Protein AF-A0A7S4ES45-F1 (afdb_monomer)

Structure (mmCIF, N/CA/C/O backbone):
data_AF-A0A7S4ES45-F1
#
_entry.id   AF-A0A7S4ES45-F1
#
loop_
_atom_site.group_PDB
_atom_site.id
_atom_site.type_symbol
_atom_site.label_atom_id
_atom_site.label_alt_id
_atom_site.label_comp_id
_atom_site.label_asym_id
_atom_site.label_entity_id
_atom_site.label_seq_id
_atom_site.pdbx_PDB_ins_code
_atom_site.Cartn_x
_atom_site.Cartn_y
_atom_site.Cartn_z
_atom_site.occupancy
_atom_site.B_iso_or_equiv
_atom_site.auth_seq_id
_atom_site.auth_comp_id
_atom_site.auth_asym_id
_atom_site.auth_atom_id
_atom_site.pdbx_PDB_model_num
ATOM 1 N N . ALA A 1 1 ? -3.046 21.069 -24.004 1.00 35.12 1 ALA A N 1
ATOM 2 C CA . ALA A 1 1 ? -1.911 20.287 -23.466 1.00 35.12 1 ALA A CA 1
ATOM 3 C C . ALA A 1 1 ? -1.583 20.841 -22.087 1.00 35.12 1 ALA A C 1
ATOM 5 O O . ALA A 1 1 ? -1.402 22.046 -21.990 1.00 35.12 1 ALA A O 1
ATOM 6 N N . PHE A 1 2 ? -1.555 19.967 -21.076 1.00 24.20 2 PHE A N 1
ATOM 7 C CA . PHE A 1 2 ? -1.624 20.242 -19.629 1.00 24.20 2 PHE A CA 1
ATOM 8 C C . PHE A 1 2 ? -3.002 20.651 -19.106 1.00 24.20 2 PHE A C 1
ATOM 10 O O . PHE A 1 2 ? -3.252 21.801 -18.770 1.00 24.20 2 PHE A O 1
ATOM 17 N N . ASP A 1 3 ? -3.858 19.640 -18.995 1.00 24.64 3 ASP A N 1
ATOM 18 C CA . ASP A 1 3 ? -4.946 19.614 -18.029 1.00 24.64 3 ASP A CA 1
ATOM 19 C C . ASP A 1 3 ? -4.368 19.081 -16.702 1.00 24.64 3 ASP A C 1
ATOM 21 O O . ASP A 1 3 ? -3.896 17.943 -16.620 1.00 24.64 3 ASP A O 1
ATOM 25 N N . ARG A 1 4 ? -4.279 19.955 -15.694 1.00 31.05 4 ARG A N 1
ATOM 26 C CA . ARG A 1 4 ? -4.047 19.592 -14.291 1.00 31.05 4 ARG A CA 1
ATOM 27 C C . ARG A 1 4 ? -5.386 19.739 -13.575 1.00 31.05 4 ARG A C 1
ATOM 29 O O . ARG A 1 4 ? -5.533 20.612 -12.723 1.00 31.05 4 ARG A O 1
ATOM 36 N N . SER A 1 5 ? -6.351 18.889 -13.917 1.00 26.08 5 SER A N 1
ATOM 37 C CA . SER A 1 5 ? -7.538 18.721 -13.091 1.00 26.08 5 SER A CA 1
ATOM 38 C C . SER A 1 5 ? -7.077 18.335 -11.688 1.00 26.08 5 SER A C 1
ATOM 40 O O . SER A 1 5 ? -6.310 17.381 -11.514 1.00 26.08 5 SER A O 1
ATOM 42 N N . CYS A 1 6 ? -7.510 19.125 -10.713 1.00 26.27 6 CYS A N 1
ATOM 43 C CA . CYS A 1 6 ? -7.337 18.928 -9.285 1.00 26.27 6 CYS A CA 1
ATOM 44 C C . CYS A 1 6 ? -7.334 17.430 -8.944 1.00 26.27 6 CYS A C 1
ATOM 46 O O . CYS A 1 6 ? -8.313 16.735 -9.207 1.00 26.27 6 CYS A O 1
ATOM 48 N N . ALA A 1 7 ? -6.211 16.924 -8.428 1.00 27.86 7 ALA A N 1
ATOM 49 C CA . ALA A 1 7 ? -6.069 15.530 -8.047 1.00 27.86 7 ALA A CA 1
ATOM 50 C C . ALA A 1 7 ? -7.107 15.204 -6.965 1.00 27.86 7 ALA A C 1
ATOM 52 O O . ALA A 1 7 ? -6.873 15.422 -5.776 1.00 27.86 7 ALA A O 1
ATOM 53 N N . THR A 1 8 ? -8.262 14.678 -7.372 1.00 27.55 8 THR A N 1
ATOM 54 C CA . THR A 1 8 ? -9.137 13.910 -6.495 1.00 27.55 8 THR A CA 1
ATOM 55 C C . THR A 1 8 ? -8.263 12.827 -5.894 1.00 27.55 8 THR A C 1
ATOM 57 O O . THR A 1 8 ? -7.774 11.955 -6.611 1.00 27.55 8 THR A O 1
ATOM 60 N N . ALA A 1 9 ? -7.971 12.955 -4.601 1.00 28.53 9 ALA A N 1
ATOM 61 C CA . ALA A 1 9 ? -7.102 12.048 -3.879 1.00 28.53 9 ALA A CA 1
ATOM 62 C C . ALA A 1 9 ? -7.601 10.615 -4.084 1.00 28.53 9 ALA A C 1
ATOM 64 O O . ALA A 1 9 ? -8.628 10.218 -3.540 1.00 28.53 9 ALA A O 1
ATOM 65 N N . THR A 1 10 ? -6.881 9.858 -4.904 1.00 30.38 10 THR A N 1
ATOM 66 C CA . THR A 1 10 ? -7.107 8.441 -5.162 1.00 30.38 10 THR A CA 1
ATOM 67 C C . THR A 1 10 ? -6.964 7.688 -3.837 1.00 30.38 10 THR A C 1
ATOM 69 O O . THR A 1 10 ? -5.852 7.401 -3.391 1.00 30.38 10 THR A O 1
ATOM 72 N N . GLN A 1 11 ? -8.089 7.429 -3.164 1.00 32.22 11 GLN A N 1
ATOM 73 C CA . GLN A 1 11 ? -8.131 6.697 -1.900 1.00 32.22 11 GLN A CA 1
ATOM 74 C C . GLN A 1 11 ? -7.940 5.209 -2.198 1.00 32.22 11 GLN A C 1
ATOM 76 O O . GLN A 1 11 ? -8.734 4.590 -2.899 1.00 32.22 11 GLN A O 1
ATOM 81 N N . ILE A 1 12 ? -6.849 4.647 -1.688 1.00 34.34 12 ILE A N 1
ATOM 82 C CA . ILE A 1 12 ? -6.575 3.213 -1.741 1.00 34.34 12 ILE A CA 1
ATOM 83 C C . ILE A 1 12 ? -7.192 2.607 -0.478 1.00 34.34 12 ILE A C 1
ATOM 85 O O . ILE A 1 12 ? -6.683 2.807 0.623 1.00 34.34 12 ILE A O 1
ATOM 89 N N . LEU A 1 13 ? -8.334 1.944 -0.646 1.00 35.50 13 LEU A N 1
ATOM 90 C CA . LEU A 1 13 ? -9.036 1.158 0.366 1.00 35.50 13 LEU A CA 1
ATOM 91 C C . LEU A 1 13 ? -8.155 -0.045 0.767 1.00 35.50 13 LEU A C 1
ATOM 93 O O . LEU A 1 13 ? -7.421 -0.582 -0.040 1.00 35.50 13 LEU A O 1
ATOM 97 N N . ALA A 1 14 ? -8.169 -0.514 2.007 1.00 38.69 14 ALA A N 1
ATOM 98 C CA . ALA A 1 14 ? -7.521 -1.776 2.378 1.00 38.69 14 ALA A CA 1
ATOM 99 C C . ALA A 1 14 ? -8.562 -2.633 3.079 1.00 38.69 14 ALA A C 1
ATOM 101 O O . ALA A 1 14 ? -9.249 -2.144 3.970 1.00 38.69 14 ALA A O 1
ATOM 102 N N . VAL A 1 15 ? -8.722 -3.882 2.642 1.00 36.09 15 VAL A N 1
ATOM 103 C CA . VAL A 1 15 ? -9.753 -4.780 3.167 1.00 36.09 15 VAL A CA 1
ATOM 104 C C . VAL A 1 15 ? -9.051 -5.925 3.900 1.00 36.09 15 VAL A C 1
ATOM 106 O O . VAL A 1 15 ? -8.031 -6.442 3.470 1.00 36.09 15 VAL A O 1
ATOM 109 N N . VAL A 1 16 ? -9.516 -6.323 5.073 1.00 34.19 16 VAL A N 1
ATOM 110 C CA . VAL A 1 16 ? -8.832 -7.354 5.861 1.00 34.19 16 VAL A CA 1
ATOM 111 C C . VAL A 1 16 ? -9.826 -8.465 6.127 1.00 34.19 16 VAL A C 1
ATOM 113 O O . VAL A 1 16 ? -10.947 -8.190 6.543 1.00 34.19 16 VAL A O 1
ATOM 116 N N . ARG A 1 17 ? -9.446 -9.733 5.909 1.00 30.64 17 ARG A N 1
ATOM 117 C CA . ARG A 1 17 ? -10.315 -10.902 6.139 1.00 30.64 17 ARG A CA 1
ATOM 118 C C . ARG A 1 17 ? -9.725 -11.847 7.194 1.00 30.64 17 ARG A C 1
ATOM 120 O O . ARG A 1 17 ? -8.519 -11.910 7.377 1.00 30.64 17 ARG A O 1
ATOM 127 N N . LYS A 1 18 ? -10.595 -12.554 7.926 1.00 29.52 18 LYS A N 1
ATOM 128 C CA . LYS A 1 18 ? -10.279 -13.387 9.115 1.00 29.52 18 LYS A CA 1
ATOM 129 C C . LYS A 1 18 ? -9.758 -14.779 8.733 1.00 29.52 18 LYS A C 1
ATOM 131 O O . LYS A 1 18 ? -9.588 -15.650 9.577 1.00 29.52 18 LYS A O 1
ATOM 136 N N . THR A 1 19 ? -9.550 -15.000 7.445 1.00 29.75 19 THR A N 1
ATOM 137 C CA . THR A 1 19 ? -9.088 -16.244 6.836 1.00 29.75 19 THR A CA 1
ATOM 138 C C . THR A 1 19 ? -7.828 -15.903 6.069 1.00 29.75 19 THR A C 1
ATOM 140 O O . THR A 1 19 ? -7.970 -15.038 5.218 1.00 29.75 19 THR A O 1
ATOM 143 N N . ASP A 1 20 ? -6.677 -16.516 6.380 1.00 28.59 20 ASP A N 1
ATOM 144 C CA . ASP A 1 20 ? -5.354 -16.621 5.700 1.00 28.59 20 ASP A CA 1
ATOM 145 C C . ASP A 1 20 ? -5.013 -15.723 4.478 1.00 28.59 20 ASP A C 1
ATOM 147 O O . ASP A 1 20 ? -4.188 -16.066 3.638 1.00 28.59 20 ASP A O 1
ATOM 151 N N . THR A 1 21 ? -5.639 -14.563 4.336 1.00 30.11 21 THR A N 1
ATOM 152 C CA . THR A 1 21 ? -5.653 -13.718 3.147 1.00 30.11 21 THR A CA 1
ATOM 153 C C . THR A 1 21 ? -5.935 -12.286 3.564 1.00 30.11 21 THR A C 1
ATOM 155 O O . THR A 1 21 ? -6.905 -11.974 4.257 1.00 30.11 21 THR A O 1
ATOM 158 N N . MET A 1 22 ? -5.047 -11.419 3.110 1.00 31.48 22 MET A N 1
ATOM 159 C CA . MET A 1 22 ? -5.151 -9.977 3.209 1.00 31.48 22 MET A CA 1
ATOM 160 C C . MET A 1 22 ? -5.736 -9.388 1.930 1.00 31.48 22 MET A C 1
ATOM 162 O O . MET A 1 22 ? -5.776 -10.069 0.908 1.00 31.48 22 MET A O 1
ATOM 166 N N . LEU A 1 23 ? -6.213 -8.144 1.985 1.00 34.25 23 LEU A N 1
ATOM 167 C CA . LEU A 1 23 ? -6.722 -7.429 0.822 1.00 34.25 23 LEU A CA 1
ATOM 168 C C . LEU A 1 23 ? -6.217 -5.970 0.866 1.00 34.25 23 LEU A C 1
ATOM 170 O O . LEU A 1 23 ? -6.041 -5.349 1.918 1.00 34.25 23 LEU A O 1
ATOM 174 N N . VAL A 1 24 ? -5.931 -5.416 -0.306 1.00 35.66 24 VAL A N 1
ATOM 175 C CA . VAL A 1 24 ? -5.494 -4.029 -0.499 1.00 35.66 24 VAL A CA 1
ATOM 176 C C . VAL A 1 24 ? -6.158 -3.560 -1.786 1.00 35.66 24 VAL A C 1
ATOM 178 O O . VAL A 1 24 ? -5.916 -4.126 -2.843 1.00 35.66 24 VAL A O 1
ATOM 181 N N . ALA A 1 25 ? -7.021 -2.565 -1.710 1.00 33.00 25 ALA A N 1
ATOM 182 C CA . ALA A 1 25 ? -7.807 -2.044 -2.817 1.00 33.00 25 ALA A CA 1
ATOM 183 C C . ALA A 1 25 ? -7.263 -0.702 -3.318 1.00 33.00 25 ALA A C 1
ATOM 185 O O . ALA A 1 25 ? -7.296 0.296 -2.618 1.00 33.00 25 ALA A O 1
ATOM 186 N N . SER A 1 26 ? -6.790 -0.650 -4.561 1.00 33.12 26 SER A N 1
ATOM 187 C CA . SER A 1 26 ? -6.285 0.572 -5.202 1.00 33.12 26 SER A CA 1
ATOM 188 C C . SER A 1 26 ? -7.097 0.912 -6.453 1.00 33.12 26 SER A C 1
ATOM 190 O O . SER A 1 26 ? -7.432 -0.009 -7.188 1.00 33.12 26 SER A O 1
ATOM 192 N N . PRO A 1 27 ? -7.392 2.185 -6.762 1.00 31.48 27 PRO A N 1
ATOM 193 C CA . PRO A 1 27 ? -8.113 2.547 -7.983 1.00 31.48 27 PRO A CA 1
ATOM 194 C C . PRO A 1 27 ? -7.184 2.492 -9.199 1.00 31.48 27 PRO A C 1
ATOM 196 O O . PRO A 1 27 ? -6.093 3.060 -9.142 1.00 31.48 27 PRO A O 1
ATOM 199 N N . ILE A 1 28 ? -7.615 1.894 -10.320 1.00 32.44 28 ILE A N 1
ATOM 200 C CA . ILE A 1 28 ? -6.909 2.025 -11.608 1.00 32.44 28 ILE A CA 1
ATOM 201 C C . ILE A 1 28 ? -7.882 2.273 -12.782 1.00 32.44 28 ILE A C 1
ATOM 203 O O . ILE A 1 28 ? -8.665 1.411 -13.163 1.00 32.44 28 ILE A O 1
ATOM 207 N N . THR A 1 29 ? -7.707 3.472 -13.361 1.00 32.56 29 THR A N 1
ATOM 208 C CA . THR A 1 29 ? -8.070 4.036 -14.687 1.00 32.56 29 THR A CA 1
ATOM 209 C C . THR A 1 29 ? -9.534 4.106 -15.165 1.00 32.56 29 THR A C 1
ATOM 211 O O . THR A 1 29 ? -10.374 3.272 -14.833 1.00 32.56 29 THR A O 1
ATOM 214 N N . PRO A 1 30 ? -9.877 5.172 -15.920 1.00 29.98 30 PRO A N 1
ATOM 215 C CA . PRO A 1 30 ? -11.237 5.448 -16.366 1.00 29.98 30 PRO A CA 1
ATOM 216 C C . PRO A 1 30 ? -11.632 4.515 -17.523 1.00 29.98 30 PRO A C 1
ATOM 218 O O . PRO A 1 30 ? -10.756 4.049 -18.258 1.00 29.98 30 PRO A O 1
ATOM 221 N N . PRO A 1 31 ? -12.934 4.247 -17.725 1.00 29.27 31 PRO A N 1
ATOM 222 C CA . PRO A 1 31 ? -13.393 3.628 -18.960 1.00 29.27 31 PRO A CA 1
ATOM 223 C C . PRO A 1 31 ? -13.057 4.541 -20.147 1.00 29.27 31 PRO A C 1
ATOM 225 O O . PRO A 1 31 ? -13.030 5.766 -20.017 1.00 29.27 31 PRO A O 1
ATOM 228 N N . ALA A 1 32 ? -12.809 3.944 -21.313 1.00 34.66 32 ALA A N 1
ATOM 229 C CA . ALA A 1 32 ? -12.720 4.684 -22.564 1.00 34.66 32 ALA A CA 1
ATOM 230 C C . ALA A 1 32 ? -14.018 5.487 -22.761 1.00 34.66 32 ALA A C 1
ATOM 232 O O . ALA A 1 32 ? -15.084 4.907 -22.971 1.00 34.66 32 ALA A O 1
ATOM 233 N N . LEU A 1 33 ? -13.927 6.814 -22.662 1.00 35.47 33 LEU A N 1
ATOM 234 C CA . LEU A 1 33 ? -15.020 7.716 -23.001 1.00 35.47 33 LEU A CA 1
ATOM 235 C C . LEU A 1 33 ? -15.234 7.659 -24.515 1.00 35.47 33 LEU A C 1
ATOM 237 O O . LEU A 1 33 ? -14.450 8.209 -25.286 1.00 35.47 33 LEU A O 1
ATOM 241 N N . MET A 1 34 ? -16.318 7.010 -24.932 1.00 33.59 34 MET A N 1
ATOM 242 C CA . MET A 1 34 ? -17.043 7.428 -26.122 1.00 33.59 34 MET A CA 1
ATOM 243 C C . MET A 1 34 ? -18.434 7.922 -25.718 1.00 33.59 34 MET A C 1
ATOM 245 O O . MET A 1 34 ? -19.296 7.141 -25.326 1.00 33.59 34 MET A O 1
ATOM 249 N N . HIS A 1 35 ? -18.567 9.234 -25.912 1.00 39.31 35 HIS A N 1
ATOM 250 C CA . HIS A 1 35 ? -19.739 10.052 -26.214 1.00 39.31 35 HIS A CA 1
ATOM 251 C C . HIS A 1 35 ? -20.688 10.559 -25.112 1.00 39.31 35 HIS A C 1
ATOM 253 O O . HIS A 1 35 ? -21.520 9.845 -24.563 1.00 39.31 35 HIS A O 1
ATOM 259 N N . ASP A 1 36 ? -20.568 11.887 -24.962 1.00 45.81 36 ASP A N 1
ATOM 260 C CA . ASP A 1 36 ? -21.618 12.904 -25.086 1.00 45.81 36 ASP A CA 1
ATOM 261 C C . ASP A 1 36 ? -22.635 13.034 -23.962 1.00 45.81 36 ASP A C 1
ATOM 263 O O . ASP A 1 36 ? -23.777 12.619 -24.120 1.00 45.81 36 ASP A O 1
ATOM 267 N N . ILE A 1 37 ? -22.246 13.779 -22.918 1.00 38.25 37 ILE A N 1
ATOM 268 C CA . ILE A 1 37 ? -23.017 14.939 -22.435 1.00 38.25 37 ILE A CA 1
ATOM 269 C C . ILE A 1 37 ? -22.008 16.004 -21.966 1.00 38.25 37 ILE A C 1
ATOM 271 O O . ILE A 1 37 ? -21.477 15.916 -20.863 1.00 38.25 37 ILE A O 1
ATOM 275 N N . VAL A 1 38 ? -21.724 16.991 -22.819 1.00 40.62 38 VAL A N 1
ATOM 276 C CA . VAL A 1 38 ? -21.026 18.233 -22.445 1.00 40.62 38 VAL A CA 1
ATOM 277 C C . VAL A 1 38 ? -22.097 19.212 -21.956 1.00 40.62 38 VAL A C 1
ATOM 279 O O . VAL A 1 38 ? -22.951 19.594 -22.758 1.00 40.62 38 VAL A O 1
ATOM 282 N N . PRO A 1 39 ? -22.137 19.606 -20.673 1.00 45.56 39 PRO A N 1
ATOM 283 C CA . PRO A 1 39 ? -22.744 20.878 -20.323 1.00 45.56 39 PRO A CA 1
ATOM 284 C C . PRO A 1 39 ? -21.814 21.997 -20.818 1.00 45.56 39 PRO A C 1
ATOM 286 O O . PRO A 1 39 ? -20.668 22.076 -20.391 1.00 45.56 39 PRO A O 1
ATOM 289 N N . ASP A 1 40 ? -22.312 22.820 -21.745 1.00 49.84 40 ASP A N 1
ATOM 290 C CA . ASP A 1 40 ? -21.695 24.075 -22.201 1.00 49.84 40 ASP A CA 1
ATOM 291 C C . ASP A 1 40 ? -21.421 25.000 -20.998 1.00 49.84 40 ASP A C 1
ATOM 293 O O . ASP A 1 40 ? -22.293 25.767 -20.582 1.00 49.84 40 ASP A O 1
ATOM 297 N N . SER A 1 41 ? -20.218 24.955 -20.430 1.00 56.94 41 SER A N 1
ATOM 298 C CA . SER A 1 41 ? -19.716 26.032 -19.567 1.00 56.94 41 SER A CA 1
ATOM 299 C C . SER A 1 41 ? -18.246 26.341 -19.842 1.00 56.94 41 SER A C 1
ATOM 301 O O . SER A 1 41 ? -17.488 26.632 -18.918 1.00 56.94 41 SER A O 1
ATOM 303 N N . ASP A 1 42 ? -17.853 26.307 -21.120 1.00 57.47 42 ASP A N 1
ATOM 304 C CA . ASP A 1 42 ? -16.517 26.707 -21.586 1.00 57.47 42 ASP A CA 1
ATOM 305 C C . ASP A 1 42 ? -16.128 28.120 -21.089 1.00 57.47 42 ASP A C 1
ATOM 307 O O . ASP A 1 42 ? -14.949 28.418 -20.915 1.00 57.47 42 ASP A O 1
ATOM 311 N N . GLU A 1 43 ? -17.105 28.983 -20.777 1.00 63.22 43 GLU A N 1
ATOM 312 C CA . GLU A 1 43 ? -16.862 30.328 -20.238 1.00 63.22 43 GLU A CA 1
ATOM 313 C C . GLU A 1 43 ? -16.216 30.325 -18.838 1.00 63.22 43 GLU A C 1
ATOM 315 O O . GLU A 1 43 ? -15.335 31.146 -18.575 1.00 63.22 43 GLU A O 1
ATOM 320 N N . ASP A 1 44 ? -16.597 29.410 -17.940 1.00 61.72 44 ASP A N 1
ATOM 321 C CA . ASP A 1 44 ? -16.056 29.380 -16.570 1.00 61.72 44 ASP A CA 1
ATOM 322 C C . ASP A 1 44 ? -14.609 28.856 -16.546 1.00 61.72 44 ASP A C 1
ATOM 324 O O . ASP A 1 44 ? -13.765 29.364 -15.795 1.00 61.72 44 ASP A O 1
ATOM 328 N N . ASP A 1 45 ? -14.294 27.900 -17.423 1.00 68.94 45 ASP A N 1
ATOM 329 C CA . ASP A 1 45 ? -12.945 27.354 -17.584 1.00 68.94 45 ASP A CA 1
ATOM 330 C C . ASP A 1 45 ? -12.011 28.348 -18.289 1.00 68.94 45 ASP A C 1
ATOM 332 O O . ASP A 1 45 ? -10.857 28.501 -17.876 1.00 68.94 45 ASP A O 1
ATOM 336 N N . GLU A 1 46 ? -12.502 29.102 -19.280 1.00 73.38 46 GLU A N 1
ATOM 337 C CA . GLU A 1 46 ? -11.746 30.198 -19.895 1.00 73.38 46 GLU A CA 1
ATOM 338 C C . GLU A 1 46 ? -11.439 31.312 -18.888 1.00 73.38 46 GLU A C 1
ATOM 340 O O . GLU A 1 46 ? -10.319 31.833 -18.868 1.00 73.38 46 GLU A O 1
ATOM 345 N N . ILE A 1 47 ? -12.383 31.652 -18.003 1.00 71.44 47 ILE A N 1
ATOM 346 C CA . ILE A 1 47 ? -12.161 32.633 -16.933 1.00 71.44 47 ILE A CA 1
ATOM 347 C C . ILE A 1 47 ? -11.128 32.110 -15.931 1.00 71.44 47 ILE A C 1
ATOM 349 O O . ILE A 1 47 ? -10.197 32.840 -15.582 1.00 71.44 47 ILE A O 1
ATOM 353 N N . LEU A 1 48 ? -11.236 30.854 -15.487 1.00 65.69 48 LEU A N 1
ATOM 354 C CA . LEU A 1 48 ? -10.278 30.264 -14.549 1.00 65.69 48 LEU A CA 1
ATOM 355 C C . LEU A 1 48 ? -8.872 30.186 -15.165 1.00 65.69 48 LEU A C 1
ATOM 357 O O . LEU A 1 48 ? -7.881 30.543 -14.520 1.00 65.69 48 LEU A O 1
ATOM 361 N N . GLN A 1 49 ? -8.781 29.785 -16.434 1.00 71.88 49 GLN A N 1
ATOM 362 C CA . GLN A 1 49 ? -7.532 29.722 -17.181 1.00 71.88 49 GLN A CA 1
ATOM 363 C C . GLN A 1 49 ? -6.944 31.119 -17.406 1.00 71.88 49 GLN A C 1
ATOM 365 O O . GLN A 1 49 ? -5.740 31.304 -17.224 1.00 71.88 49 GLN A O 1
ATOM 370 N N . ALA A 1 50 ? -7.766 32.122 -17.722 1.00 72.38 50 ALA A N 1
ATOM 371 C CA . ALA A 1 50 ? -7.336 33.511 -17.852 1.00 72.38 50 ALA A CA 1
ATOM 372 C C . ALA A 1 50 ? -6.846 34.089 -16.516 1.00 72.38 50 ALA A C 1
ATOM 374 O O . ALA A 1 50 ? -5.828 34.778 -16.494 1.00 72.38 50 ALA A O 1
ATOM 375 N N . VAL A 1 51 ? -7.505 33.775 -15.395 1.00 70.12 51 VAL A N 1
ATOM 376 C CA . VAL A 1 51 ? -7.082 34.189 -14.045 1.00 70.12 51 VAL A CA 1
ATOM 377 C C . VAL A 1 51 ? -5.754 33.532 -13.654 1.00 70.12 51 VAL A C 1
ATOM 379 O O . VAL A 1 51 ? -4.857 34.209 -13.141 1.00 70.12 51 VAL A O 1
ATOM 382 N N . LEU A 1 52 ? -5.580 32.239 -13.940 1.00 70.12 52 LEU A N 1
ATOM 383 C CA . 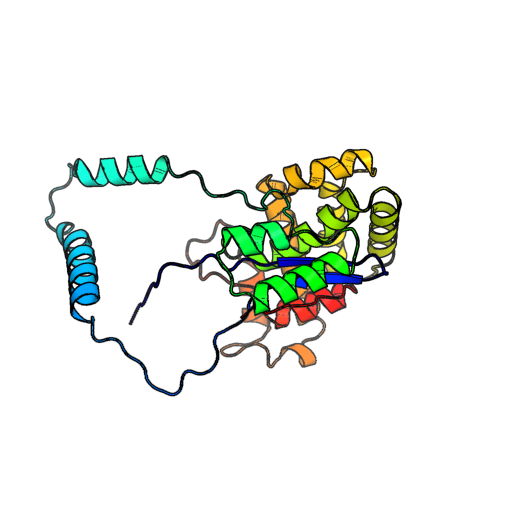LEU A 1 52 ? -4.322 31.521 -13.713 1.00 70.12 52 LEU A CA 1
ATOM 384 C C . LEU A 1 52 ? -3.190 32.058 -14.601 1.00 70.12 52 LEU A C 1
ATOM 386 O O . LEU A 1 52 ? -2.092 32.311 -14.106 1.00 70.12 52 LEU A O 1
ATOM 390 N N . LEU A 1 53 ? -3.449 32.299 -15.889 1.00 70.06 53 LEU A N 1
ATOM 391 C CA . LEU A 1 53 ? -2.470 32.864 -16.823 1.00 70.06 53 LEU A CA 1
ATOM 392 C C . LEU A 1 53 ? -2.114 34.315 -16.486 1.00 70.06 53 LEU A C 1
ATOM 394 O O . LEU A 1 53 ? -0.942 34.679 -16.555 1.00 70.06 53 LEU A O 1
ATOM 398 N N . ALA A 1 54 ? -3.079 35.132 -16.061 1.00 67.94 54 ALA A N 1
ATOM 399 C CA . ALA A 1 54 ? -2.828 36.488 -15.577 1.00 67.94 54 ALA A CA 1
ATOM 400 C C . ALA A 1 54 ? -1.977 36.487 -14.296 1.00 67.94 54 ALA A C 1
ATOM 402 O O . ALA A 1 54 ? -1.087 37.325 -14.150 1.00 67.94 54 ALA A O 1
ATOM 403 N N . SER A 1 55 ? -2.195 35.511 -13.408 1.00 66.25 55 SER A N 1
ATOM 404 C CA . SER A 1 55 ? -1.389 35.321 -12.194 1.00 66.25 55 SER A CA 1
ATOM 405 C C . SER A 1 55 ? 0.041 34.854 -12.500 1.00 66.25 55 SER A C 1
ATOM 407 O O . SER A 1 55 ? 0.970 35.216 -11.783 1.00 66.25 55 SER A O 1
ATOM 409 N N . LEU A 1 56 ? 0.243 34.091 -13.581 1.00 61.97 56 LEU A N 1
ATOM 410 C CA . LEU A 1 56 ? 1.565 33.649 -14.048 1.00 61.97 56 LEU A CA 1
ATOM 411 C C . LEU A 1 56 ? 2.300 34.722 -14.877 1.00 61.97 56 LEU A C 1
ATOM 413 O O . LEU A 1 56 ? 3.528 34.785 -14.857 1.00 61.97 56 LEU A O 1
ATOM 417 N N . GLY A 1 57 ? 1.564 35.573 -15.599 1.00 56.09 57 GLY A N 1
ATOM 418 C CA . GLY A 1 57 ? 2.100 36.583 -16.520 1.00 56.09 57 GLY A CA 1
ATOM 419 C C . GLY A 1 57 ? 2.604 37.877 -15.870 1.00 56.09 57 GLY A C 1
ATOM 420 O O . GLY A 1 57 ? 3.311 38.643 -16.518 1.00 56.09 57 GLY A O 1
ATOM 421 N N . GLN A 1 58 ? 2.305 38.130 -14.592 1.00 57.44 58 GLN A N 1
ATOM 422 C CA . GLN A 1 58 ? 2.801 39.314 -13.867 1.00 57.44 58 GLN A CA 1
ATOM 423 C C . GLN A 1 58 ? 4.284 39.223 -13.440 1.00 57.44 58 GLN A C 1
ATOM 425 O O . GLN A 1 58 ? 4.792 40.132 -12.788 1.00 57.44 58 GLN A O 1
ATOM 430 N N . GLY A 1 59 ? 5.000 38.155 -13.813 1.00 52.03 59 GLY A N 1
ATOM 431 C CA . GLY A 1 59 ? 6.364 37.873 -13.351 1.00 52.03 59 GLY A CA 1
ATOM 432 C C . GLY A 1 59 ? 7.529 38.338 -14.236 1.00 52.03 59 GLY A C 1
ATOM 433 O O . GLY A 1 59 ? 8.662 37.996 -13.915 1.00 52.03 59 GLY A O 1
ATOM 434 N N . SER A 1 60 ? 7.318 39.067 -15.340 1.00 49.28 60 SER A N 1
ATOM 435 C CA . SER A 1 60 ? 8.387 39.303 -16.338 1.00 49.28 60 SER A CA 1
ATOM 436 C C . SER A 1 60 ? 8.764 40.767 -16.595 1.00 49.28 60 SER A C 1
ATOM 438 O O . SER A 1 60 ? 9.205 41.104 -17.693 1.00 49.28 60 SER A O 1
ATOM 440 N N . SER A 1 61 ? 8.621 41.649 -15.609 1.00 54.41 61 SER A N 1
ATOM 441 C CA . SER A 1 61 ? 9.337 42.931 -15.607 1.00 54.41 61 SER A CA 1
ATOM 442 C C . SER A 1 61 ? 10.467 42.850 -14.589 1.00 54.41 61 SER A C 1
ATOM 444 O O . SER A 1 61 ? 10.202 42.668 -13.404 1.00 54.41 61 SER A O 1
ATOM 446 N N . GLU A 1 62 ? 11.703 42.952 -15.083 1.00 54.19 62 GLU A N 1
ATOM 447 C CA . GLU A 1 62 ? 13.003 42.868 -14.398 1.00 54.19 62 GLU A CA 1
ATOM 448 C C . GLU A 1 62 ? 13.179 43.919 -13.283 1.00 54.19 62 GLU A C 1
ATOM 450 O O . GLU A 1 62 ? 14.050 44.783 -13.332 1.00 54.19 62 GLU A O 1
ATOM 455 N N . SER A 1 63 ? 12.332 43.867 -12.261 1.00 52.03 63 SER A N 1
ATOM 456 C CA . SER A 1 63 ? 12.483 44.646 -11.042 1.00 52.03 63 SER A CA 1
ATOM 457 C C . SER A 1 63 ? 12.858 43.679 -9.927 1.00 52.03 63 SER A C 1
ATOM 459 O O . SER A 1 63 ? 12.011 43.159 -9.201 1.00 52.03 63 SER A O 1
ATOM 461 N N . GLU A 1 64 ? 14.155 43.399 -9.825 1.00 55.81 64 GLU A N 1
ATOM 462 C CA . GLU A 1 64 ? 14.737 42.708 -8.680 1.00 55.81 64 GLU A CA 1
ATOM 463 C C . GLU A 1 64 ? 14.353 43.458 -7.392 1.00 55.81 64 GLU A C 1
ATOM 465 O O . GLU A 1 64 ? 14.689 44.630 -7.220 1.00 55.81 64 GLU A O 1
ATOM 470 N N . GLY A 1 65 ? 13.641 42.794 -6.475 1.00 54.97 65 GLY A N 1
ATOM 471 C CA . GLY A 1 65 ? 13.668 43.185 -5.061 1.00 54.97 65 GLY A CA 1
ATOM 472 C C . GLY A 1 65 ? 12.352 43.276 -4.292 1.00 54.97 65 GLY A C 1
ATOM 473 O O . GLY A 1 65 ? 12.416 43.455 -3.078 1.00 54.97 65 GLY A O 1
ATOM 474 N N . GLN A 1 66 ? 11.173 43.123 -4.899 1.00 54.28 66 GLN A N 1
ATOM 475 C CA . GLN A 1 66 ? 9.918 43.108 -4.132 1.00 54.28 66 GLN A CA 1
ATOM 476 C C . GLN A 1 66 ? 9.027 41.942 -4.551 1.00 54.28 66 GLN A C 1
ATOM 478 O O . GLN A 1 66 ? 8.223 42.045 -5.472 1.00 54.28 66 GLN A O 1
ATOM 483 N N . CYS A 1 67 ? 9.167 40.823 -3.829 1.00 55.84 67 CYS A N 1
ATOM 484 C CA . CYS A 1 67 ? 8.119 39.809 -3.755 1.00 55.84 67 CYS A CA 1
ATOM 485 C C . CYS A 1 67 ? 6.829 40.543 -3.373 1.00 55.84 67 CYS A C 1
ATOM 487 O O . CYS A 1 67 ? 6.782 41.194 -2.325 1.00 55.84 67 CYS A O 1
ATOM 489 N N . SER A 1 68 ? 5.831 40.541 -4.260 1.00 72.31 68 SER A N 1
ATOM 490 C CA . SER A 1 68 ? 4.589 41.264 -3.999 1.00 72.31 68 SER A CA 1
ATOM 491 C C . SER A 1 68 ? 3.990 40.759 -2.682 1.00 72.31 68 SER A C 1
ATOM 493 O O . SER A 1 68 ? 4.068 39.567 -2.372 1.00 72.31 68 SER A O 1
ATOM 495 N N . SER A 1 69 ? 3.384 41.644 -1.890 1.00 73.12 69 SER A N 1
ATOM 496 C CA . SER A 1 69 ? 2.730 41.255 -0.632 1.00 73.12 69 SER A CA 1
ATOM 497 C C . SER A 1 69 ? 1.694 40.137 -0.828 1.00 73.12 69 SER A C 1
ATOM 499 O O . SER A 1 69 ? 1.469 39.350 0.086 1.00 73.12 69 SER A O 1
ATOM 501 N N . ALA A 1 70 ? 1.116 40.021 -2.029 1.00 71.69 70 ALA A N 1
ATOM 502 C CA . ALA A 1 70 ? 0.218 38.939 -2.419 1.00 71.69 70 ALA A CA 1
ATOM 503 C C . ALA A 1 70 ? 0.938 37.587 -2.580 1.00 71.69 70 ALA A C 1
ATOM 505 O O . ALA A 1 70 ? 0.434 36.573 -2.105 1.00 71.69 70 ALA A O 1
ATOM 506 N N . THR A 1 71 ? 2.128 37.562 -3.188 1.00 75.19 71 THR A N 1
ATOM 507 C CA . THR A 1 71 ? 2.948 36.345 -3.314 1.00 75.19 71 THR A CA 1
ATOM 508 C C . THR A 1 71 ? 3.402 35.852 -1.940 1.00 75.19 71 THR A C 1
ATOM 510 O O . THR A 1 71 ? 3.310 34.660 -1.659 1.00 75.19 71 THR A O 1
ATOM 513 N N . GLN A 1 72 ? 3.812 36.764 -1.050 1.00 77.94 72 GLN A N 1
ATOM 514 C CA . GLN A 1 72 ? 4.163 36.395 0.323 1.00 77.94 72 GLN A CA 1
ATOM 515 C C . GLN A 1 72 ? 2.944 35.878 1.096 1.00 77.94 72 GLN A C 1
ATOM 517 O O . GLN A 1 72 ? 3.037 34.832 1.723 1.00 77.94 72 GLN A O 1
ATOM 522 N N . ALA A 1 73 ? 1.779 36.527 0.978 1.00 76.75 73 ALA A N 1
ATOM 523 C CA . ALA A 1 73 ? 0.551 36.056 1.618 1.00 76.75 73 ALA A CA 1
ATOM 524 C C . ALA A 1 73 ? 0.122 34.660 1.125 1.00 76.75 73 ALA A C 1
ATOM 526 O O . ALA A 1 73 ? -0.343 33.847 1.918 1.00 76.75 73 ALA A O 1
ATOM 527 N N . GLN A 1 74 ? 0.304 34.348 -0.162 1.00 74.56 74 GLN A N 1
ATOM 528 C CA . GLN A 1 74 ? 0.046 33.007 -0.700 1.00 74.56 74 GLN A CA 1
ATOM 529 C C . GLN A 1 74 ? 1.032 31.965 -0.159 1.00 74.56 74 GLN A C 1
ATOM 531 O O . GLN A 1 74 ? 0.607 30.875 0.216 1.00 74.56 74 GLN A O 1
ATOM 536 N N . ILE A 1 75 ? 2.325 32.294 -0.072 1.00 76.25 75 ILE A N 1
ATOM 537 C CA . ILE A 1 75 ? 3.339 31.428 0.555 1.00 76.25 75 ILE A CA 1
ATOM 538 C C . ILE A 1 75 ? 3.012 31.211 2.039 1.00 76.25 75 ILE A C 1
ATOM 540 O O . ILE A 1 75 ? 3.097 30.088 2.534 1.00 76.25 75 ILE A O 1
ATOM 544 N N . ASP A 1 76 ? 2.575 32.254 2.742 1.00 78.94 76 ASP A N 1
ATOM 545 C CA . ASP A 1 76 ? 2.187 32.186 4.150 1.00 78.94 76 ASP A CA 1
ATOM 546 C C . ASP A 1 76 ? 0.931 31.315 4.343 1.00 78.94 76 ASP A C 1
ATOM 548 O O . ASP A 1 76 ? 0.878 30.523 5.279 1.00 78.94 76 ASP A O 1
ATOM 552 N N . ILE A 1 77 ? -0.053 31.385 3.438 1.00 80.44 77 ILE A N 1
ATOM 553 C CA . ILE A 1 77 ? -1.238 30.509 3.456 1.00 80.44 77 ILE A CA 1
ATOM 554 C C . ILE A 1 77 ? -0.849 29.056 3.152 1.00 80.44 77 ILE A C 1
ATOM 556 O O . ILE A 1 77 ? -1.257 28.148 3.874 1.00 80.44 77 ILE A O 1
ATOM 560 N N . LEU A 1 78 ? -0.034 28.818 2.120 1.00 74.75 78 LEU A N 1
ATOM 561 C CA . LEU A 1 78 ? 0.401 27.470 1.740 1.00 74.75 78 LEU A CA 1
ATOM 562 C C . LEU A 1 78 ? 1.284 26.825 2.812 1.00 74.75 78 LEU A C 1
ATOM 564 O O . LEU A 1 78 ? 1.152 25.633 3.072 1.00 74.75 78 LEU A O 1
ATOM 568 N N . SER A 1 79 ? 2.147 27.601 3.471 1.00 78.12 79 SER A N 1
ATOM 569 C CA . SER A 1 79 ? 2.969 27.111 4.585 1.00 78.12 79 SER A CA 1
ATOM 570 C C . SER A 1 79 ? 2.150 26.780 5.839 1.00 78.12 79 SER A C 1
ATOM 572 O O . SER A 1 79 ? 2.606 25.996 6.670 1.00 78.12 79 SER A O 1
ATOM 574 N N . GLN A 1 80 ? 0.927 27.312 5.962 1.00 80.88 80 GLN A N 1
ATOM 575 C CA . GLN A 1 80 ? -0.025 26.952 7.018 1.00 80.88 80 GLN A CA 1
ATOM 576 C C . GLN A 1 80 ? -0.856 25.703 6.685 1.00 80.88 80 GLN A C 1
ATOM 578 O O . GLN A 1 80 ? -1.458 25.114 7.587 1.00 80.88 80 GLN A O 1
ATOM 583 N N . CYS A 1 81 ? -0.896 25.265 5.422 1.00 80.38 81 CYS A N 1
ATOM 584 C CA . CYS A 1 81 ? -1.592 24.042 5.039 1.00 80.38 81 CYS A CA 1
ATOM 585 C C . CYS A 1 81 ? -0.842 22.814 5.572 1.00 80.38 81 CYS A C 1
ATOM 587 O O . CYS A 1 81 ? 0.178 22.396 5.027 1.00 80.38 81 CYS A O 1
ATOM 589 N N . GLN A 1 82 ? -1.372 22.196 6.629 1.00 81.12 82 GLN A N 1
ATOM 590 C CA . GLN A 1 82 ? -0.848 20.922 7.114 1.00 81.12 82 GLN A CA 1
ATOM 591 C C . GLN A 1 82 ? -1.237 19.798 6.144 1.00 81.12 82 GLN A C 1
ATOM 593 O O . GLN A 1 82 ? -2.427 19.622 5.862 1.00 81.12 82 GLN A O 1
ATOM 598 N N . PRO A 1 83 ? -0.274 19.014 5.630 1.00 81.06 83 PRO A N 1
ATOM 599 C CA . PRO A 1 83 ? -0.600 17.909 4.747 1.00 81.06 83 PRO A CA 1
ATOM 600 C C . PRO A 1 83 ? -1.385 16.834 5.525 1.00 81.06 83 PRO A C 1
ATOM 602 O O . PRO A 1 83 ? -1.035 16.531 6.670 1.00 81.06 83 PRO A O 1
ATOM 605 N N . PRO A 1 84 ? -2.416 16.210 4.921 1.00 87.44 84 PRO A N 1
ATOM 606 C CA . PRO A 1 84 ? -3.240 15.197 5.592 1.00 87.44 84 PRO A CA 1
ATOM 607 C C . PRO A 1 84 ? -2.370 14.020 6.040 1.00 87.44 84 PRO A C 1
ATOM 609 O O . PRO A 1 84 ? -1.380 13.768 5.368 1.00 87.44 84 PRO A O 1
ATOM 612 N N . PRO A 1 85 ? -2.681 13.258 7.099 1.00 91.31 85 PRO A N 1
ATOM 613 C CA . PRO A 1 85 ? -1.827 12.149 7.547 1.00 91.31 85 PRO A CA 1
ATOM 614 C C . PRO A 1 85 ? -1.492 11.172 6.408 1.00 91.31 85 PRO A C 1
ATOM 616 O O . PRO A 1 85 ? -2.275 10.996 5.472 1.00 91.31 85 PRO A O 1
ATOM 619 N N . ARG A 1 86 ? -0.316 10.535 6.472 1.00 92.88 86 ARG A N 1
ATOM 620 C CA . ARG A 1 86 ? 0.120 9.553 5.462 1.00 92.88 86 ARG A CA 1
ATOM 621 C C . ARG A 1 86 ? -0.838 8.364 5.410 1.00 92.88 86 ARG A C 1
ATOM 623 O O . ARG A 1 86 ? -1.140 7.869 4.324 1.00 92.88 86 ARG A O 1
ATOM 630 N N . VAL A 1 87 ? -1.331 7.955 6.578 1.00 93.44 87 VAL A N 1
ATOM 631 C CA . VAL A 1 87 ? -2.352 6.924 6.772 1.00 93.44 87 VAL A CA 1
ATOM 632 C C . VAL A 1 87 ? -3.335 7.428 7.831 1.00 93.44 87 VAL A C 1
ATOM 634 O O . VAL A 1 87 ? -2.923 7.759 8.943 1.00 93.44 87 VAL A O 1
ATOM 637 N N . SER A 1 88 ? -4.621 7.541 7.494 1.00 90.50 88 SER A N 1
ATOM 638 C CA . SER A 1 88 ? -5.635 8.097 8.398 1.00 90.50 88 SER A CA 1
ATOM 639 C C . SER A 1 88 ? -5.968 7.175 9.569 1.00 90.50 88 SER A C 1
ATOM 641 O O . SER A 1 88 ? -5.612 5.996 9.596 1.00 90.50 88 SER A O 1
ATOM 643 N N . THR A 1 89 ? -6.733 7.704 10.524 1.00 88.44 89 THR A N 1
ATOM 644 C CA . THR A 1 89 ? -7.422 6.857 11.493 1.00 88.44 89 THR A CA 1
ATOM 645 C C . THR A 1 89 ? -8.444 5.967 10.780 1.00 88.44 89 THR A C 1
ATOM 647 O O . THR A 1 89 ? -9.043 6.400 9.786 1.00 88.44 89 THR A O 1
ATOM 650 N N . PRO A 1 90 ? -8.625 4.722 11.242 1.00 87.69 90 PRO A N 1
ATOM 651 C CA . PRO A 1 90 ? -9.516 3.811 10.518 1.00 87.69 90 PRO A CA 1
ATOM 652 C C . PRO A 1 90 ? -10.976 3.980 10.894 1.00 87.69 90 PRO A C 1
ATOM 654 O O . PRO A 1 90 ? -11.319 4.173 12.059 1.00 87.69 90 PRO A O 1
ATOM 657 N N . VAL A 1 91 ? -11.827 3.941 9.874 1.00 87.31 91 VAL A N 1
ATOM 658 C CA . VAL A 1 91 ? -13.253 4.264 9.949 1.00 87.31 91 VAL A CA 1
ATOM 659 C C . VAL A 1 91 ? -14.090 3.095 9.432 1.00 87.31 91 VAL A C 1
ATOM 661 O O . VAL A 1 91 ? -13.603 2.236 8.696 1.00 87.31 91 VAL A O 1
ATOM 664 N N . SER A 1 92 ? -15.352 3.019 9.844 1.00 88.12 92 SER A N 1
ATOM 665 C CA . SER A 1 92 ? -16.324 2.087 9.259 1.00 88.12 92 SER A CA 1
ATOM 666 C C . SER A 1 92 ? -16.643 2.467 7.814 1.00 88.12 92 SER A C 1
ATOM 668 O O . SER A 1 92 ? -16.658 3.649 7.452 1.00 88.12 92 SER A O 1
ATOM 670 N N . LEU A 1 93 ? -16.926 1.459 6.988 1.00 87.12 93 LEU A N 1
ATOM 671 C CA . LEU A 1 93 ? -17.303 1.657 5.585 1.00 87.12 93 LEU A CA 1
ATOM 672 C C . LEU A 1 93 ? -18.654 2.370 5.480 1.00 87.12 93 LEU A C 1
ATOM 674 O O . LEU A 1 93 ? -18.814 3.275 4.667 1.00 87.12 93 LEU A O 1
ATOM 678 N N . SER A 1 94 ? -19.592 2.023 6.359 1.00 86.94 94 SER A N 1
ATOM 679 C CA . SER A 1 94 ? -20.885 2.701 6.504 1.00 86.94 94 SER A CA 1
ATOM 680 C C . SER A 1 94 ? -20.754 4.194 6.825 1.00 86.94 94 SER A C 1
ATOM 682 O O . SER A 1 94 ? -21.410 5.019 6.191 1.00 86.94 94 SER A O 1
ATOM 684 N N . SER A 1 95 ? -19.880 4.576 7.764 1.00 88.69 95 SER A N 1
ATOM 685 C CA . SER A 1 95 ? -19.658 5.993 8.094 1.00 88.69 95 SER A CA 1
ATOM 686 C C . SER A 1 95 ? -19.041 6.757 6.929 1.00 88.69 95 SER A C 1
ATOM 688 O O . SER A 1 95 ? -19.448 7.885 6.662 1.00 88.69 95 SER A O 1
ATOM 690 N N . TYR A 1 96 ? -18.118 6.128 6.198 1.00 87.44 96 TYR A N 1
ATOM 691 C CA . TYR A 1 96 ? -17.571 6.706 4.976 1.00 87.44 96 TYR A CA 1
ATOM 692 C C . TYR A 1 96 ? -18.635 6.908 3.896 1.00 87.44 96 TYR A C 1
ATOM 694 O O . TYR A 1 96 ? -18.678 7.971 3.289 1.00 87.44 96 TYR A O 1
ATOM 702 N N . ALA A 1 97 ? -19.509 5.923 3.680 1.00 87.06 97 ALA A N 1
ATOM 703 C CA . ALA A 1 97 ? -20.554 6.008 2.664 1.00 87.06 97 ALA A CA 1
ATOM 704 C C . ALA A 1 97 ? -21.526 7.175 2.913 1.00 87.06 97 ALA A C 1
ATOM 706 O O . ALA A 1 97 ? -22.029 7.773 1.964 1.00 87.06 97 ALA A O 1
ATOM 707 N N . ILE A 1 98 ? -21.763 7.512 4.187 1.00 88.88 98 ILE A N 1
ATOM 708 C CA . ILE A 1 98 ? -22.555 8.677 4.599 1.00 88.88 98 ILE A CA 1
ATOM 709 C C . ILE A 1 98 ? -21.768 9.978 4.386 1.00 88.88 98 ILE A C 1
ATOM 711 O O . ILE A 1 98 ? -22.309 10.923 3.826 1.00 88.88 98 ILE A O 1
ATOM 715 N N . GLU A 1 99 ? -20.504 10.038 4.819 1.00 88.81 99 GLU A N 1
ATOM 716 C CA . GLU A 1 99 ? -19.653 11.235 4.681 1.00 88.81 99 GLU A CA 1
ATOM 717 C C . GLU A 1 99 ? -19.416 11.613 3.212 1.00 88.81 99 GLU A C 1
ATOM 719 O O . GLU A 1 99 ? -19.406 12.792 2.872 1.00 88.81 99 GLU A O 1
ATOM 724 N N . ALA A 1 100 ? -19.227 10.614 2.350 1.00 83.25 100 ALA A N 1
ATOM 725 C CA . ALA A 1 100 ? -18.978 10.792 0.924 1.00 83.25 100 ALA A CA 1
ATOM 726 C C . ALA A 1 100 ? -20.262 10.973 0.091 1.00 83.25 100 ALA A C 1
ATOM 728 O O . ALA A 1 100 ? -20.158 11.083 -1.126 1.00 83.25 100 ALA A O 1
ATOM 729 N N . ASP A 1 101 ? -21.438 10.984 0.732 1.00 88.56 101 ASP A N 1
ATOM 730 C CA . ASP A 1 101 ? -22.757 11.098 0.091 1.00 88.56 101 ASP A CA 1
ATOM 731 C C . ASP A 1 101 ? -22.940 10.138 -1.100 1.00 88.56 101 ASP A C 1
ATOM 733 O O . ASP A 1 101 ? -23.376 10.515 -2.187 1.00 88.56 101 ASP A O 1
ATOM 737 N N . LEU A 1 102 ? -22.554 8.871 -0.906 1.00 85.88 102 LEU A N 1
ATOM 738 C CA . LEU A 1 102 ? -22.667 7.857 -1.954 1.00 85.88 102 LEU A CA 1
ATOM 739 C C . LEU A 1 102 ? -24.134 7.492 -2.209 1.00 85.88 102 LEU A C 1
ATOM 741 O O . LEU A 1 102 ? -24.994 7.612 -1.326 1.00 85.88 102 LEU A O 1
ATOM 745 N N . ASP A 1 103 ? -24.422 6.984 -3.404 1.00 89.75 103 ASP A N 1
ATOM 746 C CA . ASP A 1 103 ? -25.754 6.475 -3.711 1.00 89.75 103 ASP A CA 1
ATOM 747 C C . ASP A 1 103 ? -26.124 5.244 -2.855 1.00 89.75 103 ASP A C 1
ATOM 749 O O . ASP A 1 103 ? -25.295 4.617 -2.186 1.00 89.75 103 ASP A O 1
ATOM 753 N N . GLU A 1 104 ? -27.412 4.900 -2.847 1.00 91.69 104 GLU A N 1
ATOM 754 C CA . GLU A 1 104 ? -27.925 3.794 -2.032 1.00 91.69 104 GLU A CA 1
ATOM 755 C C . GLU A 1 104 ? -27.386 2.419 -2.460 1.00 91.69 104 GLU A C 1
ATOM 757 O O . GLU A 1 104 ? -27.269 1.528 -1.617 1.00 91.69 104 GLU A O 1
ATOM 762 N N . ALA A 1 105 ? -27.014 2.230 -3.730 1.00 89.12 105 ALA A N 1
ATOM 763 C CA . ALA A 1 105 ? -26.452 0.967 -4.206 1.00 89.12 105 ALA A CA 1
ATOM 764 C C . ALA A 1 105 ? -25.008 0.779 -3.706 1.00 89.12 105 ALA A C 1
ATOM 766 O O . ALA A 1 105 ? -24.647 -0.297 -3.214 1.00 89.12 105 ALA A O 1
ATOM 767 N N . ALA A 1 106 ? -24.199 1.836 -3.749 1.00 83.56 106 ALA A N 1
ATOM 768 C CA . ALA A 1 106 ? -22.851 1.876 -3.201 1.00 83.56 106 ALA A CA 1
ATOM 769 C C . ALA A 1 106 ? -22.866 1.726 -1.672 1.00 83.56 106 ALA A C 1
ATOM 771 O O . ALA A 1 106 ? -22.107 0.920 -1.130 1.00 83.56 106 ALA A O 1
ATOM 772 N N . LYS A 1 107 ? -23.781 2.412 -0.969 1.00 87.62 107 LYS A N 1
ATOM 773 C CA . LYS A 1 107 ? -23.995 2.236 0.482 1.00 87.62 107 LYS A CA 1
ATOM 774 C C . LYS A 1 107 ? -24.308 0.783 0.840 1.00 87.62 107 LYS A C 1
ATOM 776 O O . LYS A 1 107 ? -23.669 0.236 1.737 1.00 87.62 107 LYS A O 1
ATOM 781 N N . GLN A 1 108 ? -25.231 0.137 0.121 1.00 87.50 108 GLN A N 1
ATOM 782 C CA . GLN A 1 108 ? -25.570 -1.276 0.340 1.00 87.50 108 GLN A CA 1
ATOM 783 C C . GLN A 1 108 ? -24.385 -2.207 0.064 1.00 87.50 108 GLN A C 1
ATOM 785 O O . GLN A 1 108 ? -24.153 -3.144 0.826 1.00 87.50 108 GLN A O 1
ATOM 790 N N . THR A 1 109 ? -23.608 -1.938 -0.987 1.00 84.62 109 THR A N 1
ATOM 791 C CA . THR A 1 109 ? -22.410 -2.722 -1.324 1.00 84.62 109 THR A CA 1
ATOM 792 C C . THR A 1 109 ? -21.349 -2.611 -0.228 1.00 84.62 109 THR A C 1
ATOM 794 O O . THR A 1 109 ? -20.822 -3.622 0.236 1.00 84.62 109 THR A O 1
ATOM 797 N N . LEU A 1 110 ? -21.068 -1.393 0.240 1.00 84.12 110 LEU A N 1
ATOM 798 C CA . LEU A 1 110 ? -20.125 -1.140 1.329 1.00 84.12 110 LEU A CA 1
ATOM 799 C C . LEU A 1 110 ? -20.596 -1.738 2.659 1.00 84.12 110 LEU A C 1
ATOM 801 O O . LEU A 1 110 ? -19.779 -2.272 3.408 1.00 84.12 110 LEU A O 1
ATOM 805 N N . GLN A 1 111 ? -21.900 -1.704 2.930 1.00 85.44 111 GLN A N 1
ATOM 806 C CA . GLN A 1 111 ? -22.486 -2.347 4.102 1.00 85.44 111 GLN A CA 1
ATOM 807 C C . GLN A 1 111 ? -22.357 -3.875 4.033 1.00 85.44 111 GLN A C 1
ATOM 809 O O . GLN A 1 111 ? -21.908 -4.485 4.996 1.00 85.44 111 GLN A O 1
ATOM 814 N N . ALA A 1 112 ? -22.645 -4.493 2.884 1.00 83.81 112 ALA A N 1
ATOM 815 C CA . ALA A 1 112 ? -22.476 -5.935 2.695 1.00 83.81 112 ALA A CA 1
ATOM 816 C C . ALA A 1 112 ? -21.008 -6.384 2.839 1.00 83.81 112 ALA A C 1
ATOM 818 O O . ALA A 1 112 ? -20.736 -7.489 3.312 1.00 83.81 112 ALA A O 1
ATOM 819 N N . LEU A 1 113 ? -20.056 -5.528 2.448 1.00 82.31 113 LEU A N 1
ATOM 820 C CA . LEU A 1 113 ? -18.632 -5.754 2.690 1.00 82.31 113 LEU A CA 1
ATOM 821 C C . LEU A 1 113 ? -18.291 -5.666 4.182 1.00 82.31 113 LEU A C 1
ATOM 823 O O . LEU A 1 113 ? -17.543 -6.513 4.669 1.00 82.31 113 LEU A O 1
ATOM 827 N N . GLU A 1 114 ? -18.830 -4.676 4.901 1.00 82.44 114 GLU A N 1
ATOM 828 C CA . GLU A 1 114 ? -18.614 -4.501 6.345 1.00 82.44 114 GLU A CA 1
ATOM 829 C C . GLU A 1 114 ? -19.235 -5.639 7.175 1.00 82.44 114 GLU A C 1
ATOM 831 O O . GLU A 1 114 ? -18.610 -6.098 8.128 1.00 82.44 114 GLU A O 1
ATOM 836 N N . ASP A 1 115 ? -20.400 -6.156 6.770 1.00 79.12 115 ASP A N 1
ATOM 837 C CA . ASP A 1 115 ? -21.098 -7.272 7.430 1.00 79.12 115 ASP A CA 1
ATOM 838 C C . ASP A 1 115 ? -20.382 -8.629 7.263 1.00 79.12 115 ASP A C 1
ATOM 840 O O . ASP A 1 115 ? -20.684 -9.592 7.970 1.00 79.12 115 ASP A O 1
ATOM 844 N N . GLY A 1 116 ? -19.449 -8.745 6.312 1.00 71.44 116 GLY A N 1
ATOM 845 C CA . GLY A 1 116 ? -18.750 -9.997 6.025 1.00 71.44 116 GLY A CA 1
ATOM 846 C C . GLY A 1 116 ? -17.680 -10.348 7.075 1.00 71.44 116 GLY A C 1
ATOM 847 O O . GLY A 1 116 ? -17.853 -11.302 7.835 1.00 71.44 116 GLY A O 1
ATOM 848 N N . PRO A 1 117 ? -16.510 -9.684 7.082 1.00 66.00 117 PRO A N 1
ATOM 849 C CA . PRO A 1 117 ? -15.466 -9.888 8.083 1.00 66.00 117 PRO A CA 1
ATOM 850 C C . PRO A 1 117 ? -15.610 -8.890 9.248 1.00 66.00 117 PRO A C 1
ATOM 852 O O . PRO A 1 117 ? -15.528 -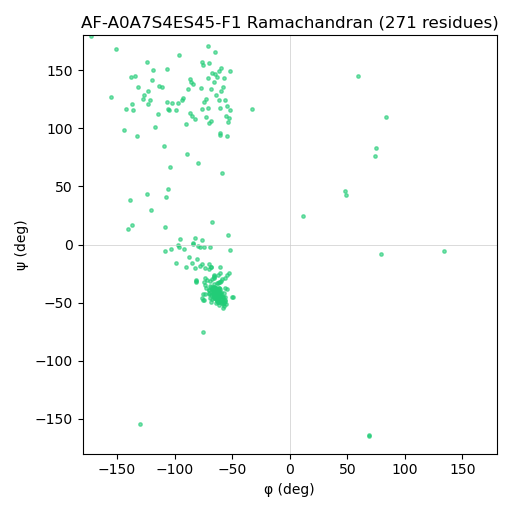7.689 9.017 1.00 66.00 117 PRO A O 1
ATOM 855 N N . ASP A 1 118 ? -15.678 -9.382 10.496 1.00 57.59 118 ASP A N 1
ATOM 856 C CA . ASP A 1 118 ? -15.823 -8.598 11.753 1.00 57.59 118 ASP A CA 1
ATOM 857 C C . ASP A 1 118 ? -14.805 -7.445 11.978 1.00 57.59 118 ASP A C 1
ATOM 859 O O . ASP A 1 118 ? -14.851 -6.738 12.984 1.00 57.59 118 ASP A O 1
ATOM 863 N N . HIS A 1 119 ? -13.821 -7.281 11.100 1.00 61.94 119 HIS A N 1
ATOM 864 C CA . HIS A 1 119 ? -12.634 -6.445 11.281 1.00 61.94 119 HIS A CA 1
ATOM 865 C C . HIS A 1 119 ? -12.282 -5.636 10.029 1.00 61.94 119 HIS A C 1
ATOM 867 O O . HIS A 1 119 ? -11.168 -5.122 9.916 1.00 61.94 119 HIS A O 1
ATOM 873 N N . LEU A 1 120 ? -13.219 -5.503 9.090 1.00 74.56 120 LEU A N 1
ATOM 874 C CA . LEU A 1 120 ? -13.021 -4.647 7.936 1.00 74.56 120 LEU A CA 1
ATOM 875 C C . LEU A 1 120 ? -13.151 -3.165 8.321 1.00 74.56 120 LEU A C 1
ATOM 877 O O . LEU A 1 120 ? -14.177 -2.733 8.845 1.00 74.56 120 LEU A O 1
ATOM 881 N N . LYS A 1 121 ? -12.103 -2.378 8.059 1.00 83.06 121 LYS A N 1
ATOM 882 C CA . LYS A 1 121 ? -12.080 -0.926 8.268 1.00 83.06 121 LYS A CA 1
ATOM 883 C C . LYS A 1 121 ? -11.484 -0.224 7.059 1.00 83.06 121 LYS A C 1
ATOM 885 O O . LYS A 1 121 ? -10.553 -0.732 6.444 1.00 83.06 121 LYS A O 1
ATOM 890 N N . LEU A 1 122 ? -12.008 0.957 6.751 1.00 86.00 122 LEU A N 1
ATOM 891 C CA . LEU A 1 122 ? -11.468 1.844 5.732 1.00 86.00 122 LEU A CA 1
ATOM 892 C C . LEU A 1 122 ? -10.364 2.711 6.332 1.00 86.00 122 LEU A C 1
ATOM 894 O O . LEU A 1 122 ? -10.498 3.247 7.432 1.00 86.00 122 LEU A O 1
ATOM 898 N N . VAL A 1 123 ? -9.300 2.904 5.560 1.00 89.31 123 VAL A N 1
ATOM 899 C CA . VAL A 1 123 ? -8.219 3.834 5.873 1.00 89.31 123 VAL A CA 1
ATOM 900 C C . VAL A 1 123 ? -7.927 4.671 4.638 1.00 89.31 123 VAL A C 1
ATOM 902 O O . VAL A 1 123 ? -7.843 4.131 3.538 1.00 89.31 123 VAL A O 1
ATOM 905 N N . ARG A 1 124 ? -7.764 5.984 4.805 1.00 89.31 124 ARG A N 1
ATOM 906 C CA . ARG A 1 124 ? -7.338 6.886 3.731 1.00 89.31 124 ARG A CA 1
ATOM 907 C C . ARG A 1 124 ? -5.814 6.949 3.715 1.00 89.31 124 ARG A C 1
ATOM 909 O O . ARG A 1 124 ? -5.185 7.129 4.756 1.00 89.31 124 ARG A O 1
ATOM 916 N N . VAL A 1 125 ? -5.224 6.829 2.532 1.00 90.44 125 VAL A N 1
ATOM 917 C CA . VAL A 1 125 ? -3.776 6.943 2.316 1.00 90.44 125 VAL A CA 1
ATOM 918 C C . VAL A 1 125 ? -3.497 8.220 1.535 1.00 90.44 125 VAL A C 1
ATOM 920 O O . VAL A 1 125 ? -4.198 8.519 0.567 1.00 90.44 125 VAL A O 1
ATOM 923 N N . ARG A 1 126 ? -2.485 8.987 1.950 1.00 89.31 126 ARG A N 1
ATOM 924 C CA . ARG A 1 126 ? -2.081 10.222 1.263 1.00 89.31 126 ARG A CA 1
ATOM 925 C C . ARG A 1 126 ? -1.673 9.919 -0.185 1.00 89.31 126 ARG A C 1
ATOM 927 O O . ARG A 1 126 ? -0.872 9.023 -0.436 1.00 89.31 126 ARG A O 1
ATOM 934 N N . GLY A 1 127 ? -2.197 10.697 -1.131 1.00 85.88 127 GLY A N 1
ATOM 935 C CA . GLY A 1 127 ? -1.856 10.615 -2.555 1.00 85.88 127 GLY A CA 1
ATOM 936 C C . GLY A 1 127 ? -0.539 11.318 -2.889 1.00 85.88 127 GLY A C 1
ATOM 937 O O . GLY A 1 127 ? -0.550 12.360 -3.530 1.00 85.88 127 GLY A O 1
ATOM 938 N N . ASP A 1 128 ? 0.588 10.762 -2.450 1.00 84.00 128 ASP A N 1
ATOM 939 C CA . ASP A 1 128 ? 1.938 11.341 -2.586 1.00 84.00 128 ASP A CA 1
ATOM 940 C C . ASP A 1 128 ? 2.830 10.601 -3.608 1.00 84.00 128 ASP A C 1
ATOM 942 O O . ASP A 1 128 ? 4.046 10.742 -3.597 1.00 84.00 128 ASP A O 1
ATOM 946 N N . GLY A 1 129 ? 2.248 9.757 -4.469 1.00 84.62 129 GLY A N 1
ATOM 947 C CA . GLY A 1 129 ? 3.003 8.881 -5.383 1.00 84.62 129 GLY A CA 1
ATOM 948 C C . GLY A 1 129 ? 3.566 7.610 -4.728 1.00 84.62 129 GLY A C 1
ATOM 949 O O . GLY A 1 129 ? 4.003 6.686 -5.421 1.00 84.62 129 GLY A O 1
ATOM 950 N N . HIS A 1 130 ? 3.479 7.496 -3.401 1.00 90.31 130 HIS A N 1
ATOM 951 C CA . HIS A 1 130 ? 3.823 6.292 -2.644 1.00 90.31 130 HIS A CA 1
ATOM 952 C C . HIS A 1 130 ? 2.592 5.500 -2.195 1.00 90.31 130 HIS A C 1
ATOM 954 O O . HIS A 1 130 ? 2.740 4.410 -1.640 1.00 90.31 130 HIS A O 1
ATOM 960 N N . CYS A 1 131 ? 1.393 6.019 -2.466 1.00 90.69 131 CYS A N 1
ATOM 961 C CA . CYS A 1 131 ? 0.125 5.516 -1.954 1.00 90.69 131 CYS A CA 1
ATOM 962 C C . CYS A 1 131 ? -0.062 4.000 -2.113 1.00 90.69 131 CYS A C 1
ATOM 964 O O . CYS A 1 131 ? -0.441 3.363 -1.138 1.00 90.69 131 CYS A O 1
ATOM 966 N N . LEU A 1 132 ? 0.241 3.396 -3.273 1.00 92.88 132 LEU A N 1
ATOM 967 C CA . LEU A 1 132 ? 0.082 1.945 -3.469 1.00 92.88 132 LEU A CA 1
ATOM 968 C C . LEU A 1 132 ? 0.900 1.140 -2.454 1.00 92.88 132 LEU A C 1
ATOM 970 O O . LEU A 1 132 ? 0.378 0.297 -1.729 1.00 92.88 132 LEU A O 1
ATOM 974 N N . PHE A 1 133 ? 2.199 1.418 -2.400 1.00 94.12 133 PHE A N 1
ATOM 975 C CA . PHE A 1 133 ? 3.123 0.719 -1.516 1.00 94.12 133 PHE A CA 1
ATOM 976 C C . PHE A 1 133 ? 2.795 1.008 -0.052 1.00 94.12 133 PHE A C 1
ATOM 978 O O . PHE A 1 133 ? 2.809 0.101 0.778 1.00 94.12 133 PHE A O 1
ATOM 985 N N . ARG A 1 134 ? 2.426 2.256 0.257 1.00 94.69 134 ARG A N 1
ATOM 986 C CA . ARG A 1 134 ? 2.028 2.658 1.606 1.00 94.69 134 ARG A CA 1
ATOM 987 C C . ARG A 1 134 ? 0.741 1.964 2.045 1.00 94.69 134 ARG A C 1
ATOM 989 O O . ARG A 1 134 ? 0.654 1.546 3.190 1.00 94.69 134 ARG A O 1
ATOM 996 N N . ALA A 1 135 ? -0.219 1.765 1.147 1.00 94.31 135 ALA A N 1
ATOM 997 C CA . ALA A 1 135 ? -1.442 1.026 1.436 1.00 94.31 135 ALA A CA 1
ATOM 998 C C . ALA A 1 135 ? -1.187 -0.465 1.674 1.00 94.31 135 ALA A C 1
ATOM 1000 O O . ALA A 1 1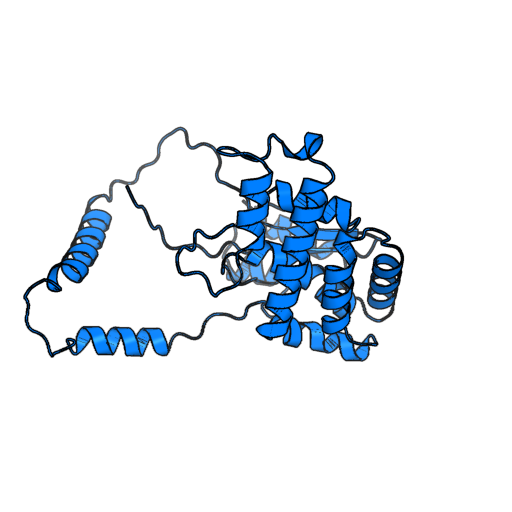35 ? -1.790 -1.046 2.572 1.00 94.31 135 ALA A O 1
ATOM 1001 N N . ILE A 1 136 ? -0.265 -1.083 0.927 1.00 94.31 136 ILE A N 1
ATOM 1002 C CA . ILE A 1 136 ? 0.143 -2.473 1.178 1.00 94.31 136 ILE A CA 1
ATOM 1003 C C . ILE A 1 136 ? 0.821 -2.586 2.548 1.00 94.31 136 ILE A C 1
ATOM 1005 O O . ILE A 1 136 ? 0.452 -3.450 3.343 1.00 94.31 136 ILE A O 1
ATOM 1009 N N . ALA A 1 137 ? 1.761 -1.686 2.855 1.00 95.50 137 ALA A N 1
ATOM 1010 C CA . ALA A 1 137 ? 2.413 -1.628 4.162 1.00 95.50 137 ALA A CA 1
ATOM 1011 C C . ALA A 1 137 ? 1.396 -1.427 5.297 1.00 95.50 137 ALA A C 1
ATOM 1013 O O . ALA A 1 137 ? 1.408 -2.186 6.264 1.00 95.50 137 ALA A O 1
ATOM 1014 N N . ALA A 1 138 ? 0.491 -0.456 5.149 1.00 94.06 138 ALA A N 1
ATOM 1015 C CA . ALA A 1 138 ? -0.547 -0.146 6.124 1.00 94.06 138 ALA A CA 1
ATOM 1016 C C . ALA A 1 138 ? -1.517 -1.309 6.322 1.00 94.06 138 ALA A C 1
ATOM 1018 O O . ALA A 1 138 ? -1.848 -1.636 7.456 1.00 94.06 138 ALA A O 1
ATOM 1019 N N . SER A 1 139 ? -1.935 -1.974 5.244 1.00 91.56 139 SER A N 1
ATOM 1020 C CA . SER A 1 139 ? -2.780 -3.158 5.349 1.00 91.56 139 SER A CA 1
ATOM 1021 C C . SER A 1 139 ? -2.075 -4.231 6.177 1.00 91.56 139 SER A C 1
ATOM 1023 O O . SER A 1 139 ? -2.676 -4.757 7.110 1.00 91.56 139 SER A O 1
ATOM 1025 N N . LEU A 1 140 ? -0.790 -4.515 5.911 1.00 90.69 140 LEU A N 1
ATOM 1026 C CA . LEU A 1 140 ? -0.033 -5.569 6.613 1.00 90.69 140 LEU A CA 1
ATOM 1027 C C . LEU A 1 140 ? 0.057 -5.272 8.106 1.00 90.69 140 LEU A C 1
ATOM 1029 O O . LEU A 1 140 ? -0.243 -6.131 8.936 1.00 90.69 140 LEU A O 1
ATOM 1033 N N . THR A 1 141 ? 0.431 -4.045 8.452 1.00 92.38 141 THR A N 1
ATOM 1034 C CA . THR A 1 141 ? 0.674 -3.673 9.843 1.00 92.38 141 THR A CA 1
ATOM 1035 C C . THR A 1 141 ? -0.617 -3.475 10.633 1.00 92.38 141 THR A C 1
ATOM 1037 O O . THR A 1 141 ? -0.747 -4.025 11.727 1.00 92.38 141 THR A O 1
ATOM 1040 N N . LEU A 1 142 ? -1.605 -2.762 10.084 1.00 89.94 142 LEU A N 1
ATOM 1041 C CA . LEU A 1 142 ? -2.870 -2.483 10.774 1.00 89.94 142 LEU A CA 1
ATOM 1042 C C . LEU A 1 142 ? -3.724 -3.744 10.948 1.00 89.94 142 LEU A C 1
ATOM 1044 O O . LEU A 1 142 ? -4.335 -3.922 12.000 1.00 89.94 142 LEU A O 1
ATOM 1048 N N . THR A 1 143 ? -3.704 -4.662 9.973 1.00 84.94 143 THR A N 1
ATOM 1049 C CA . THR A 1 143 ? -4.350 -5.983 10.092 1.00 84.94 143 THR A CA 1
ATOM 1050 C C . THR A 1 143 ? -3.855 -6.738 11.315 1.00 84.94 143 THR A C 1
ATOM 1052 O O . THR A 1 143 ? -4.648 -7.239 12.113 1.00 84.94 143 THR A O 1
ATOM 1055 N N . ALA A 1 144 ? -2.533 -6.840 11.455 1.00 85.81 144 ALA A N 1
ATOM 1056 C CA . ALA A 1 144 ? -1.922 -7.555 12.563 1.00 85.81 144 ALA A CA 1
ATOM 1057 C C . ALA A 1 144 ? -2.143 -6.832 13.897 1.00 85.81 144 ALA A C 1
ATOM 1059 O O . ALA A 1 144 ? -2.384 -7.495 14.903 1.00 85.81 144 ALA A O 1
ATOM 1060 N N . ALA A 1 145 ? -2.125 -5.496 13.899 1.00 86.94 145 ALA A N 1
ATOM 1061 C CA . ALA A 1 145 ? -2.403 -4.691 15.083 1.00 86.94 145 ALA A CA 1
ATOM 1062 C C . ALA A 1 145 ? -3.843 -4.874 15.599 1.00 86.94 145 ALA A C 1
ATOM 1064 O O . ALA A 1 145 ? -4.045 -5.122 16.786 1.00 86.94 145 ALA A O 1
ATOM 1065 N N . TRP A 1 146 ? -4.855 -4.799 14.728 1.00 84.62 146 TRP A N 1
ATOM 1066 C CA . TRP A 1 146 ? -6.262 -4.911 15.147 1.00 84.62 146 TRP A CA 1
ATOM 1067 C C . TRP A 1 146 ? -6.749 -6.330 15.339 1.00 84.62 146 TRP A C 1
ATOM 1069 O O . TRP A 1 146 ? -7.592 -6.575 16.199 1.00 84.62 146 TRP A O 1
ATOM 1079 N N . GLY A 1 147 ? -6.232 -7.275 14.557 1.00 80.00 147 GLY A N 1
ATOM 1080 C CA . GLY A 1 147 ? -6.588 -8.682 14.701 1.00 80.00 147 GLY A CA 1
ATOM 1081 C C . GLY A 1 147 ? -6.051 -9.319 15.992 1.00 80.00 147 GLY A C 1
ATOM 1082 O O . GLY A 1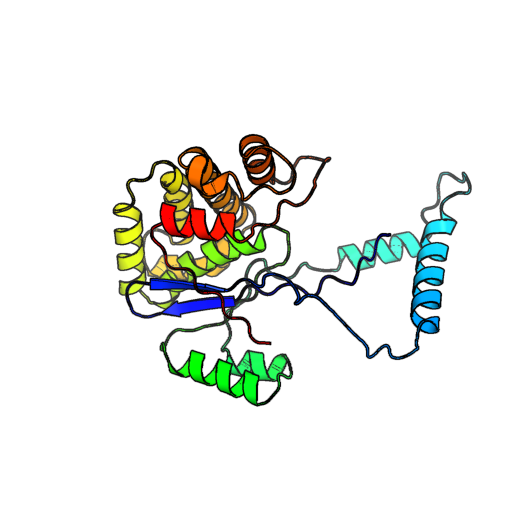 147 ? -6.323 -10.494 16.253 1.00 80.00 147 GLY A O 1
ATOM 1083 N N . GLY A 1 148 ? -5.296 -8.563 16.799 1.00 84.00 148 GLY A N 1
ATOM 1084 C CA . GLY A 1 148 ? -4.736 -8.990 18.076 1.00 84.00 148 GLY A CA 1
ATOM 1085 C C . GLY A 1 148 ? -3.634 -10.039 17.923 1.00 84.00 148 GLY A C 1
ATOM 1086 O O . GLY A 1 148 ? -3.099 -10.267 16.836 1.00 84.00 148 GLY A O 1
ATOM 1087 N N . SER A 1 149 ? -3.305 -10.723 19.024 1.00 86.31 149 SER A N 1
ATOM 1088 C CA . SER A 1 149 ? -2.158 -11.644 19.082 1.00 86.31 149 SER A CA 1
ATOM 1089 C C . SER A 1 149 ? -2.184 -12.724 18.002 1.00 86.31 149 SER A C 1
ATOM 1091 O O . SER A 1 149 ? -1.150 -13.019 17.415 1.00 86.31 149 SER A O 1
ATOM 1093 N N . ARG A 1 150 ? -3.363 -13.266 17.671 1.00 85.56 150 ARG A N 1
ATOM 1094 C CA . ARG A 1 150 ? -3.489 -14.311 16.646 1.00 85.56 150 ARG A CA 1
ATOM 1095 C C . ARG A 1 150 ? -3.121 -13.806 15.249 1.00 85.56 150 ARG A C 1
ATOM 1097 O O . ARG A 1 150 ? -2.427 -14.511 14.523 1.00 85.56 150 ARG A O 1
ATOM 1104 N N . ALA A 1 151 ? -3.588 -12.618 14.858 1.00 83.06 151 ALA A N 1
ATOM 1105 C CA . ALA A 1 151 ? -3.269 -12.049 13.547 1.00 83.06 151 ALA A CA 1
ATOM 1106 C C . ALA A 1 151 ? -1.797 -11.625 13.466 1.00 83.06 151 ALA A C 1
ATOM 1108 O O . ALA A 1 151 ? -1.140 -11.872 12.456 1.00 83.06 151 ALA A O 1
ATOM 1109 N N . PHE A 1 152 ? -1.266 -11.060 14.553 1.00 81.44 152 PHE A N 1
ATOM 1110 C CA . PHE A 1 152 ? 0.153 -10.746 14.684 1.00 81.44 152 PHE A CA 1
ATOM 1111 C C . PHE A 1 152 ? 1.036 -11.992 14.520 1.00 81.44 152 PHE A C 1
ATOM 1113 O O . PHE A 1 152 ? 1.958 -11.990 13.707 1.00 81.44 152 PHE A O 1
ATOM 1120 N N . GLU A 1 153 ? 0.742 -13.073 15.248 1.00 84.19 153 GLU A N 1
ATOM 1121 C CA . GLU A 1 153 ? 1.491 -14.332 15.169 1.00 84.19 153 GLU A CA 1
ATOM 1122 C C . GLU A 1 153 ? 1.392 -14.971 13.781 1.00 84.19 153 GLU A C 1
ATOM 1124 O O . GLU A 1 153 ? 2.403 -15.428 13.244 1.00 84.19 153 GLU A O 1
ATOM 1129 N N . ALA A 1 154 ? 0.204 -14.950 13.168 1.00 85.38 154 ALA A N 1
ATOM 1130 C CA . ALA A 1 154 ? -0.003 -15.450 11.812 1.00 85.38 154 ALA A CA 1
ATOM 1131 C C . ALA A 1 154 ? 0.839 -14.675 10.787 1.00 85.38 154 ALA A C 1
ATOM 1133 O O . ALA A 1 154 ? 1.535 -15.289 9.978 1.00 85.38 154 ALA A O 1
ATOM 1134 N N . LEU A 1 155 ? 0.848 -13.338 10.856 1.00 85.88 155 LEU A N 1
ATOM 1135 C CA . LEU A 1 155 ? 1.673 -12.518 9.972 1.00 85.88 155 LEU A CA 1
ATOM 1136 C C . LEU A 1 155 ? 3.167 -12.746 10.228 1.00 85.88 155 LEU A C 1
ATOM 1138 O O . LEU A 1 155 ? 3.931 -12.892 9.279 1.00 85.88 155 LEU A O 1
ATOM 1142 N N . GLN A 1 156 ? 3.606 -12.829 11.486 1.00 84.94 156 GLN A N 1
ATOM 1143 C CA . GLN A 1 156 ? 5.008 -13.109 11.801 1.00 84.94 156 GLN A CA 1
ATOM 1144 C C . GLN A 1 156 ? 5.452 -14.470 11.264 1.00 84.94 156 GLN A C 1
ATOM 1146 O O . GLN A 1 156 ? 6.517 -14.558 10.650 1.00 84.94 156 GLN A O 1
ATOM 1151 N N . SER A 1 157 ? 4.636 -15.511 11.449 1.00 85.44 157 SER A N 1
ATOM 1152 C CA . SER A 1 157 ? 4.895 -16.846 10.907 1.00 85.44 157 SER A CA 1
ATOM 1153 C C . SER A 1 157 ? 4.952 -16.827 9.378 1.00 85.44 157 SER A C 1
ATOM 1155 O O . SER A 1 157 ? 5.899 -17.353 8.791 1.00 85.44 157 SER A O 1
ATOM 1157 N N . HIS A 1 158 ? 4.012 -16.129 8.730 1.00 87.69 158 HIS A N 1
ATOM 1158 C CA . HIS A 1 158 ? 4.010 -15.927 7.281 1.00 87.69 158 HIS A CA 1
ATOM 1159 C C . HIS A 1 158 ? 5.306 -15.267 6.804 1.00 87.69 158 HIS A C 1
ATOM 1161 O O . HIS A 1 158 ? 6.010 -15.832 5.970 1.00 87.69 158 HIS A O 1
ATOM 1167 N N . LEU A 1 159 ? 5.689 -14.134 7.399 1.00 85.00 159 LEU A N 1
ATOM 1168 C CA . LEU A 1 159 ? 6.921 -13.415 7.064 1.00 85.00 159 LEU A CA 1
ATOM 1169 C C . LEU A 1 159 ? 8.184 -14.256 7.317 1.00 85.00 159 LEU A C 1
ATOM 1171 O O . LEU A 1 159 ? 9.169 -14.096 6.608 1.00 85.00 159 LEU A O 1
ATOM 1175 N N . GLN A 1 160 ? 8.185 -15.148 8.314 1.00 89.06 160 GLN A N 1
ATOM 1176 C CA . GLN A 1 160 ? 9.286 -16.097 8.546 1.00 89.06 160 GLN A CA 1
ATOM 1177 C C . GLN A 1 160 ? 9.346 -17.205 7.488 1.00 89.06 160 GLN A C 1
ATOM 1179 O O . GLN A 1 160 ? 10.430 -17.699 7.191 1.00 89.06 160 GLN A O 1
ATOM 1184 N N . SER A 1 161 ? 8.202 -17.592 6.919 1.00 89.94 161 SER A N 1
ATOM 1185 C CA . SER A 1 161 ? 8.120 -18.628 5.883 1.00 89.94 161 SER A CA 1
ATOM 1186 C C . SER A 1 161 ? 8.575 -18.150 4.498 1.00 89.94 161 SER A C 1
ATOM 1188 O O . SER A 1 161 ? 8.856 -18.970 3.619 1.00 89.94 161 SER A O 1
ATOM 1190 N N . LEU A 1 162 ? 8.655 -16.831 4.288 1.00 87.88 162 LEU A N 1
ATOM 1191 C CA . LEU A 1 162 ? 9.099 -16.237 3.032 1.00 87.88 162 LEU A CA 1
ATOM 1192 C C . LEU A 1 162 ? 10.614 -16.411 2.862 1.00 87.88 162 LEU A C 1
ATOM 1194 O O . LEU A 1 162 ? 11.423 -15.764 3.527 1.00 87.88 162 LEU A O 1
ATOM 1198 N N . SER A 1 163 ? 10.996 -17.271 1.920 1.00 87.25 163 SER A N 1
ATOM 1199 C CA . SER A 1 163 ? 12.392 -17.514 1.541 1.00 87.25 163 SER A CA 1
ATOM 1200 C C . SER A 1 163 ? 12.911 -16.555 0.469 1.00 87.25 163 SER A C 1
ATOM 1202 O O . SER A 1 163 ? 14.109 -16.548 0.190 1.00 87.25 163 SER A O 1
ATOM 1204 N N . GLU A 1 164 ? 12.032 -15.768 -0.156 1.00 86.56 164 GLU A N 1
ATOM 1205 C CA . GLU A 1 164 ? 12.414 -14.891 -1.259 1.00 86.56 164 GLU A CA 1
ATOM 1206 C C . GLU A 1 164 ? 13.392 -13.808 -0.799 1.00 86.56 164 GLU A C 1
ATOM 1208 O O . GLU A 1 164 ? 13.155 -13.086 0.177 1.00 86.56 164 GLU A O 1
ATOM 1213 N N . ARG A 1 165 ? 14.512 -13.673 -1.519 1.00 87.75 165 ARG A N 1
ATOM 1214 C CA . ARG A 1 165 ? 15.571 -12.715 -1.164 1.00 87.75 165 ARG A CA 1
ATOM 1215 C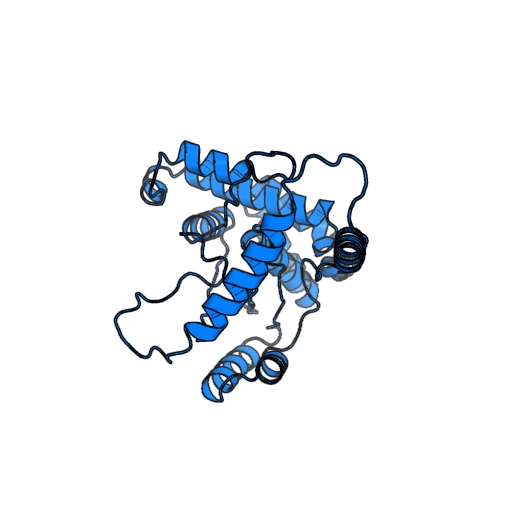 C . ARG A 1 165 ? 15.074 -11.273 -1.260 1.00 87.75 165 ARG A C 1
ATOM 1217 O O . ARG A 1 165 ? 15.427 -10.453 -0.415 1.00 87.75 165 ARG A O 1
ATOM 1224 N N . CYS A 1 166 ? 14.235 -10.981 -2.254 1.00 90.06 166 CYS A N 1
ATOM 1225 C CA . CYS A 1 166 ? 13.650 -9.656 -2.457 1.00 90.06 166 CYS A CA 1
ATOM 1226 C C . CYS A 1 166 ? 12.690 -9.256 -1.318 1.00 90.06 166 CYS A C 1
ATOM 1228 O O . CYS A 1 166 ? 12.571 -8.072 -1.005 1.00 90.06 166 CYS A O 1
ATOM 1230 N N . ALA A 1 167 ? 12.083 -10.227 -0.622 1.00 92.62 167 ALA A N 1
ATOM 1231 C CA . ALA A 1 167 ? 11.148 -9.977 0.475 1.00 92.62 167 ALA A CA 1
ATOM 1232 C C . ALA A 1 167 ? 11.831 -9.599 1.804 1.00 92.62 167 ALA A C 1
ATOM 1234 O O . ALA A 1 167 ? 11.189 -9.016 2.674 1.00 92.62 167 ALA A O 1
ATOM 1235 N N . GLN A 1 168 ? 13.129 -9.874 1.984 1.00 94.06 168 GLN A N 1
ATOM 1236 C CA . GLN A 1 168 ? 13.812 -9.709 3.280 1.00 94.06 168 GLN A CA 1
ATOM 1237 C C . GLN A 1 168 ? 13.796 -8.270 3.808 1.00 94.06 168 GLN A C 1
ATOM 1239 O O . GLN A 1 168 ? 13.590 -8.048 5.002 1.00 94.06 168 GLN A O 1
ATOM 1244 N N . ARG A 1 169 ? 13.954 -7.279 2.920 1.00 93.69 169 ARG A N 1
ATOM 1245 C CA . ARG A 1 169 ? 13.869 -5.860 3.303 1.00 93.69 169 ARG A CA 1
ATOM 1246 C C . ARG A 1 169 ? 12.458 -5.487 3.750 1.00 93.69 169 ARG A C 1
ATOM 1248 O O . ARG A 1 169 ? 12.309 -4.803 4.753 1.00 93.69 169 ARG A O 1
ATOM 1255 N N . VAL A 1 170 ? 11.439 -5.988 3.049 1.00 94.00 170 VAL A N 1
ATOM 1256 C CA . VAL A 1 170 ? 10.031 -5.775 3.415 1.00 94.00 170 VAL A CA 1
ATOM 1257 C C . VAL A 1 170 ? 9.756 -6.384 4.783 1.00 94.00 170 VAL A C 1
ATOM 1259 O O . VAL A 1 170 ? 9.221 -5.709 5.651 1.00 94.00 170 VAL A O 1
ATOM 1262 N N . ILE A 1 171 ? 10.187 -7.626 5.013 1.00 93.62 171 ILE A N 1
ATOM 1263 C CA . ILE A 1 171 ? 10.022 -8.314 6.298 1.00 93.62 171 ILE A CA 1
ATOM 1264 C C . ILE A 1 171 ? 10.646 -7.501 7.438 1.00 93.62 171 ILE A C 1
ATOM 1266 O O . ILE A 1 171 ? 10.010 -7.331 8.477 1.00 93.62 171 ILE A O 1
ATOM 1270 N N . ALA A 1 172 ? 11.861 -6.980 7.248 1.00 94.75 172 ALA A N 1
ATOM 1271 C CA . ALA A 1 172 ? 12.524 -6.143 8.244 1.00 94.75 172 ALA A CA 1
ATOM 1272 C C . ALA A 1 172 ? 11.724 -4.861 8.540 1.00 94.75 172 ALA A C 1
ATOM 1274 O O . ALA A 1 172 ? 11.453 -4.583 9.706 1.00 94.75 172 ALA A O 1
ATOM 1275 N N . SER A 1 173 ? 11.280 -4.135 7.507 1.00 95.12 173 SER A N 1
ATOM 1276 C CA . SER A 1 173 ? 10.487 -2.908 7.669 1.00 95.12 173 SER A CA 1
ATOM 1277 C C . SER A 1 173 ? 9.120 -3.157 8.318 1.00 95.12 173 SER A C 1
ATOM 1279 O O . SER A 1 173 ? 8.720 -2.416 9.210 1.00 95.12 173 SER A O 1
ATOM 1281 N N . ILE A 1 174 ? 8.404 -4.215 7.919 1.00 93.75 174 ILE A N 1
ATOM 1282 C CA . ILE A 1 174 ? 7.107 -4.568 8.516 1.00 93.75 174 ILE A CA 1
ATOM 1283 C C . ILE A 1 174 ? 7.279 -4.963 9.989 1.00 93.75 174 ILE A C 1
ATOM 1285 O O . ILE A 1 174 ? 6.482 -4.548 10.826 1.00 93.75 174 ILE A O 1
ATOM 1289 N N . ARG A 1 175 ? 8.328 -5.722 10.334 1.00 93.56 175 ARG A N 1
ATOM 1290 C CA . ARG A 1 175 ? 8.621 -6.074 11.733 1.00 93.56 175 ARG A CA 1
ATOM 1291 C C . ARG A 1 175 ? 8.977 -4.861 12.581 1.00 93.56 175 ARG A C 1
ATOM 1293 O O . ARG A 1 175 ? 8.531 -4.798 13.720 1.00 93.56 175 ARG A O 1
ATOM 1300 N N . ASP A 1 176 ? 9.743 -3.917 12.041 1.00 93.56 176 ASP A N 1
ATOM 1301 C CA . ASP A 1 176 ? 10.057 -2.679 12.758 1.00 93.56 176 ASP A CA 1
ATOM 1302 C C . ASP A 1 176 ? 8.788 -1.873 13.082 1.00 93.56 176 ASP A C 1
ATOM 1304 O O . ASP A 1 176 ? 8.634 -1.388 14.201 1.00 93.56 176 ASP A O 1
ATOM 1308 N N . MET A 1 177 ? 7.831 -1.812 12.148 1.00 93.44 177 MET A N 1
ATOM 1309 C CA . MET A 1 177 ? 6.539 -1.149 12.371 1.00 93.44 177 MET A CA 1
ATOM 1310 C C . MET A 1 177 ? 5.589 -1.926 13.293 1.00 93.44 177 MET A C 1
ATOM 1312 O O . MET A 1 177 ? 4.749 -1.327 13.953 1.00 93.44 177 MET A O 1
ATOM 1316 N N . LEU A 1 178 ? 5.670 -3.254 13.337 1.00 90.00 178 LEU A N 1
ATOM 1317 C CA . LEU A 1 178 ? 4.828 -4.068 14.222 1.00 90.00 178 LEU A CA 1
ATOM 1318 C C . LEU A 1 178 ? 5.360 -4.150 15.655 1.00 90.00 178 LEU A C 1
ATOM 1320 O O . LEU A 1 178 ? 4.614 -4.509 16.565 1.00 90.00 178 LEU A O 1
ATOM 1324 N N . GLY A 1 179 ? 6.645 -3.868 15.855 1.00 89.94 179 GLY A N 1
ATOM 1325 C CA . GLY A 1 179 ? 7.319 -4.119 17.119 1.00 89.94 179 GLY A CA 1
ATOM 1326 C C . GLY A 1 179 ? 7.485 -5.614 17.416 1.00 89.94 179 GLY A C 1
ATOM 1327 O O . GLY A 1 179 ? 7.387 -6.492 16.552 1.00 89.94 179 GLY A O 1
ATOM 1328 N N . ARG A 1 180 ? 7.797 -5.918 18.674 1.00 88.75 180 ARG A N 1
ATOM 1329 C CA . ARG A 1 180 ? 8.184 -7.260 19.135 1.00 88.75 180 ARG A CA 1
ATOM 1330 C C . ARG A 1 180 ? 7.003 -8.112 19.585 1.00 88.75 180 ARG A C 1
ATOM 1332 O O . ARG A 1 180 ? 7.142 -9.328 19.687 1.00 88.75 180 ARG A O 1
ATOM 1339 N N . ASN A 1 181 ? 5.870 -7.493 19.898 1.00 88.38 181 ASN A N 1
ATOM 1340 C CA . ASN A 1 181 ? 4.695 -8.159 20.452 1.00 88.38 181 ASN A CA 1
ATOM 1341 C C . ASN A 1 181 ? 3.401 -7.428 20.058 1.00 88.38 181 ASN A C 1
ATOM 1343 O O . ASN A 1 181 ? 3.428 -6.301 19.571 1.00 88.38 181 ASN A O 1
ATOM 1347 N N . ALA A 1 182 ? 2.258 -8.070 20.306 1.00 83.50 182 ALA A N 1
ATOM 1348 C CA . ALA A 1 182 ? 0.945 -7.531 19.957 1.00 83.50 182 ALA A CA 1
ATOM 1349 C C . ALA A 1 182 ? 0.596 -6.215 20.679 1.00 83.50 182 ALA A C 1
ATOM 1351 O O . ALA A 1 182 ? -0.172 -5.420 20.147 1.00 83.50 182 ALA A O 1
ATOM 1352 N N . THR A 1 183 ? 1.160 -5.961 21.865 1.00 84.25 183 THR A N 1
ATOM 1353 C CA . THR A 1 183 ? 0.953 -4.695 22.585 1.00 84.25 183 THR A CA 1
ATOM 1354 C C . THR A 1 183 ? 1.656 -3.543 21.872 1.00 84.25 183 THR A C 1
ATOM 1356 O O . THR A 1 183 ? 1.075 -2.477 21.708 1.00 84.25 183 THR A O 1
ATOM 1359 N N . GLU A 1 184 ? 2.886 -3.763 21.403 1.00 85.00 184 GLU A N 1
ATOM 1360 C CA . GLU A 1 184 ? 3.639 -2.786 20.605 1.00 85.00 184 GLU A CA 1
ATOM 1361 C C . GLU A 1 184 ? 3.011 -2.557 19.225 1.00 85.00 184 GLU A C 1
ATOM 1363 O O . GLU A 1 184 ? 3.069 -1.441 18.713 1.00 85.00 184 GLU A O 1
ATOM 1368 N N . ALA A 1 185 ? 2.339 -3.568 18.660 1.00 78.50 185 ALA A N 1
ATOM 1369 C CA . ALA A 1 185 ? 1.625 -3.436 17.391 1.00 78.50 185 ALA A CA 1
ATOM 1370 C C . ALA A 1 185 ? 0.507 -2.376 17.440 1.00 78.50 185 ALA A C 1
ATOM 1372 O O . ALA A 1 185 ? 0.131 -1.844 16.398 1.00 78.50 185 ALA A O 1
ATOM 1373 N N . ALA A 1 186 ? 0.023 -1.988 18.628 1.00 81.75 186 ALA A N 1
ATOM 1374 C CA . ALA A 1 186 ? -0.903 -0.865 18.786 1.00 81.75 186 ALA A CA 1
ATOM 1375 C C . ALA A 1 186 ? -0.318 0.476 18.292 1.00 81.75 186 ALA A C 1
ATOM 1377 O O . ALA A 1 186 ? -1.073 1.353 17.873 1.00 81.75 186 ALA A O 1
ATOM 1378 N N . ASN A 1 187 ? 1.013 0.610 18.261 1.00 89.94 187 ASN A N 1
ATOM 1379 C CA . ASN A 1 187 ? 1.714 1.797 17.763 1.00 89.94 187 ASN A CA 1
ATOM 1380 C C . ASN A 1 187 ? 1.893 1.786 16.231 1.00 89.94 187 ASN A C 1
ATOM 1382 O O . ASN A 1 187 ? 2.458 2.722 15.670 1.00 89.94 187 ASN A O 1
ATOM 1386 N N . ALA A 1 188 ? 1.408 0.759 15.520 1.00 90.25 188 ALA A N 1
ATOM 1387 C CA . ALA A 1 188 ? 1.578 0.642 14.069 1.00 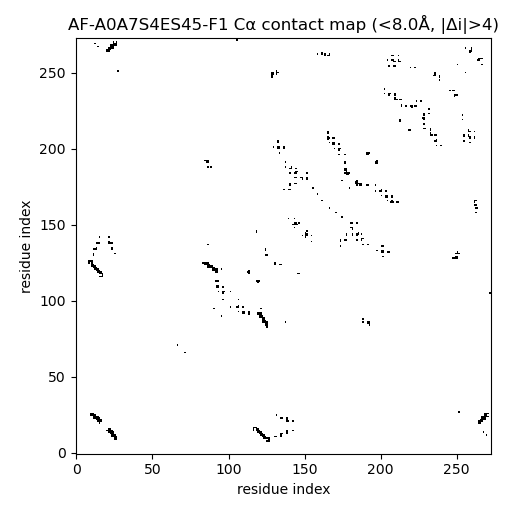90.25 188 ALA A CA 1
ATOM 1388 C C . ALA A 1 188 ? 1.045 1.867 13.302 1.00 90.25 188 ALA A C 1
ATOM 1390 O O . ALA A 1 188 ? 1.659 2.298 12.330 1.00 90.25 188 ALA A O 1
ATOM 1391 N N . ALA A 1 189 ? -0.069 2.459 13.747 1.00 90.88 189 ALA A N 1
ATOM 1392 C CA . ALA A 1 189 ? -0.629 3.661 13.126 1.00 90.88 189 ALA A CA 1
ATOM 1393 C C . ALA A 1 189 ? 0.286 4.893 13.272 1.00 90.88 189 ALA A C 1
ATOM 1395 O O . ALA A 1 189 ? 0.349 5.720 12.361 1.00 90.88 189 ALA A O 1
ATOM 1396 N N . GLU A 1 190 ? 1.012 5.001 14.388 1.00 93.56 190 GLU A N 1
ATOM 1397 C CA . GLU A 1 190 ? 2.008 6.052 14.616 1.00 93.56 190 GLU A CA 1
ATOM 1398 C C . GLU A 1 190 ? 3.208 5.849 13.687 1.00 93.56 190 GLU A C 1
ATOM 1400 O O . GLU A 1 190 ? 3.563 6.754 12.937 1.00 93.56 190 GLU A O 1
ATOM 1405 N N . PHE A 1 191 ? 3.760 4.633 13.626 1.00 94.94 191 PHE A N 1
ATOM 1406 C CA . PHE A 1 191 ? 4.901 4.330 12.754 1.00 94.94 191 PHE A CA 1
ATOM 1407 C C . PHE A 1 191 ? 4.591 4.435 11.256 1.00 94.94 191 PHE A C 1
ATOM 1409 O O . PHE A 1 191 ? 5.477 4.743 10.467 1.00 94.94 191 PHE A O 1
ATOM 1416 N N . LEU A 1 192 ? 3.341 4.218 10.844 1.00 94.38 192 LEU A N 1
ATOM 1417 C CA . LEU A 1 192 ? 2.912 4.466 9.463 1.00 94.38 192 LEU A CA 1
ATOM 1418 C C . LEU A 1 192 ? 2.849 5.958 9.110 1.00 94.38 192 LEU A C 1
ATOM 1420 O O . LEU A 1 192 ? 2.864 6.302 7.923 1.00 94.38 192 LEU A O 1
ATOM 1424 N N . ASN A 1 193 ? 2.746 6.833 10.110 1.00 95.31 193 ASN A N 1
ATOM 1425 C CA . ASN A 1 193 ? 2.757 8.282 9.931 1.00 95.31 193 ASN A CA 1
ATOM 1426 C C . ASN A 1 193 ? 4.127 8.911 10.211 1.00 95.31 193 ASN A C 1
ATOM 1428 O O . ASN A 1 193 ? 4.362 10.028 9.752 1.00 95.31 193 ASN A O 1
ATOM 1432 N N . ASP A 1 194 ? 5.029 8.189 10.874 1.00 95.75 194 ASP A N 1
ATOM 1433 C CA . ASP A 1 194 ? 6.449 8.519 10.937 1.00 95.75 194 ASP A CA 1
ATOM 1434 C C . ASP A 1 194 ? 7.063 8.504 9.528 1.00 95.75 194 ASP A C 1
ATOM 1436 O O . ASP A 1 194 ? 6.938 7.534 8.779 1.00 95.75 194 ASP A O 1
ATOM 1440 N N . GLU A 1 195 ? 7.681 9.615 9.137 1.00 92.75 195 GLU A N 1
ATOM 1441 C CA . GLU A 1 195 ? 8.192 9.817 7.781 1.00 92.75 195 GLU A CA 1
ATOM 1442 C C . GLU A 1 195 ? 9.284 8.812 7.415 1.00 92.75 195 GLU A C 1
ATOM 1444 O O . GLU A 1 195 ? 9.171 8.141 6.388 1.00 92.75 195 GLU A O 1
ATOM 1449 N N . GLU A 1 196 ? 10.282 8.648 8.281 1.00 93.62 196 GLU A N 1
ATOM 1450 C CA . GLU A 1 196 ? 11.428 7.780 8.026 1.00 93.62 196 GLU A CA 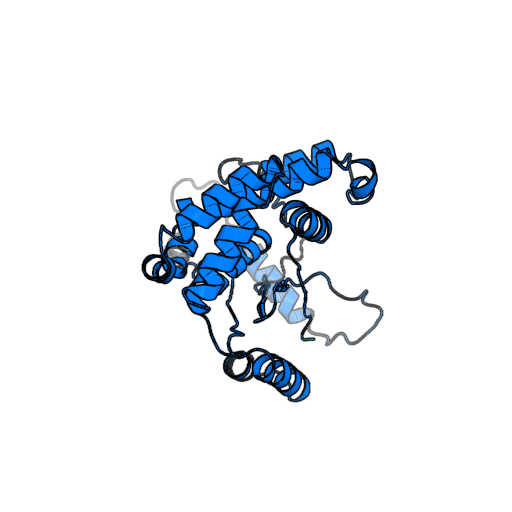1
ATOM 1451 C C . GLU A 1 196 ? 10.993 6.316 7.903 1.00 93.62 196 GLU A C 1
ATOM 1453 O O . GLU A 1 196 ? 11.303 5.647 6.913 1.00 93.62 196 GLU A O 1
ATOM 1458 N N . LYS A 1 197 ? 10.216 5.814 8.869 1.00 95.19 197 LYS A N 1
ATOM 1459 C CA . LYS A 1 197 ? 9.757 4.418 8.870 1.00 95.19 197 LYS A CA 1
ATOM 1460 C C . LYS A 1 197 ? 8.807 4.117 7.722 1.00 95.19 197 LYS A C 1
ATOM 1462 O O . LYS A 1 197 ? 8.940 3.081 7.059 1.00 95.19 197 LYS A O 1
ATOM 1467 N N . SER A 1 198 ? 7.849 5.007 7.474 1.00 94.81 198 SER A N 1
ATOM 1468 C CA . SER A 1 198 ? 6.844 4.806 6.434 1.00 94.81 198 SER A CA 1
ATOM 1469 C C . SER A 1 198 ? 7.490 4.837 5.045 1.00 94.81 198 SER A C 1
ATOM 1471 O O . SER A 1 198 ? 7.186 3.986 4.205 1.00 94.81 198 SER A O 1
ATOM 1473 N N . ASP A 1 199 ? 8.442 5.744 4.808 1.00 93.50 199 ASP A N 1
ATOM 1474 C CA . ASP A 1 199 ? 9.150 5.822 3.527 1.00 93.50 199 ASP A CA 1
ATOM 1475 C C . ASP A 1 199 ? 10.182 4.693 3.361 1.00 93.50 199 ASP A C 1
ATOM 1477 O O . ASP A 1 199 ? 10.316 4.145 2.262 1.00 93.50 199 ASP A O 1
ATOM 1481 N N . ALA A 1 200 ? 10.803 4.217 4.446 1.00 93.81 200 ALA A N 1
ATOM 1482 C CA . ALA A 1 200 ? 11.626 3.007 4.419 1.00 93.81 200 ALA A CA 1
ATOM 1483 C C . ALA A 1 200 ? 10.818 1.758 4.018 1.00 93.81 200 ALA A C 1
ATOM 1485 O O . ALA A 1 200 ? 11.282 0.955 3.201 1.00 93.81 200 ALA A O 1
ATOM 1486 N N . ALA A 1 201 ? 9.595 1.597 4.538 1.00 95.12 201 ALA A N 1
ATOM 1487 C CA . ALA A 1 201 ? 8.708 0.494 4.165 1.00 95.12 201 ALA A CA 1
ATOM 1488 C C . ALA A 1 201 ? 8.284 0.565 2.689 1.00 95.12 201 ALA A C 1
ATOM 1490 O O . ALA A 1 201 ? 8.311 -0.444 1.978 1.00 95.12 201 ALA A O 1
ATOM 1491 N N . VAL A 1 202 ? 7.954 1.764 2.202 1.00 94.44 202 VAL A N 1
ATOM 1492 C CA . VAL A 1 202 ? 7.657 2.012 0.785 1.00 94.44 202 VAL A CA 1
ATOM 1493 C C . VAL A 1 202 ? 8.852 1.652 -0.100 1.00 94.44 202 VAL A C 1
ATOM 1495 O O . VAL A 1 202 ? 8.685 0.940 -1.093 1.00 94.44 202 VAL A O 1
ATOM 1498 N N . ALA A 1 203 ? 10.058 2.100 0.254 1.00 93.19 203 ALA A N 1
ATOM 1499 C CA . ALA A 1 203 ? 11.275 1.811 -0.500 1.00 93.19 203 ALA A CA 1
ATOM 1500 C C . ALA A 1 203 ? 11.598 0.307 -0.521 1.00 93.19 203 ALA A C 1
ATOM 1502 O O . ALA A 1 203 ? 12.003 -0.237 -1.555 1.00 93.19 203 ALA A O 1
ATOM 1503 N N . ALA A 1 204 ? 11.378 -0.390 0.599 1.00 94.75 204 ALA A N 1
ATOM 1504 C CA . ALA A 1 204 ? 11.535 -1.837 0.684 1.00 94.75 204 ALA A CA 1
ATOM 1505 C C . ALA A 1 204 ? 10.558 -2.574 -0.245 1.00 94.75 204 ALA A C 1
ATOM 1507 O O . ALA A 1 204 ? 10.979 -3.476 -0.971 1.00 94.75 204 ALA A O 1
ATOM 1508 N N . LEU A 1 205 ? 9.283 -2.171 -0.273 1.00 95.75 205 LEU A N 1
ATOM 1509 C CA . LEU A 1 205 ? 8.282 -2.759 -1.168 1.00 95.75 205 LEU A CA 1
ATOM 1510 C C . LEU A 1 205 ? 8.593 -2.468 -2.643 1.00 95.75 205 LEU A C 1
ATOM 1512 O O . LEU A 1 205 ? 8.527 -3.381 -3.462 1.00 95.75 205 LEU A O 1
ATOM 1516 N N . ARG A 1 206 ? 9.006 -1.242 -2.987 1.00 94.75 206 ARG A N 1
ATOM 1517 C CA . ARG A 1 206 ? 9.452 -0.896 -4.350 1.00 94.75 206 ARG A CA 1
ATOM 1518 C C . ARG A 1 206 ? 10.608 -1.777 -4.802 1.00 94.75 206 ARG A C 1
ATOM 1520 O O . ARG A 1 206 ? 10.531 -2.401 -5.856 1.00 94.75 206 ARG A O 1
ATOM 1527 N N . THR A 1 207 ? 11.640 -1.883 -3.966 1.00 94.38 207 THR A N 1
ATOM 1528 C CA . THR A 1 207 ? 12.794 -2.747 -4.245 1.00 94.38 207 THR A CA 1
ATOM 1529 C C . THR A 1 207 ? 12.332 -4.188 -4.459 1.00 94.38 207 THR A C 1
ATOM 1531 O O . THR A 1 207 ? 12.666 -4.783 -5.476 1.00 94.38 207 THR A O 1
ATOM 1534 N N . CYS A 1 208 ? 11.501 -4.721 -3.555 1.00 96.12 208 CYS A N 1
ATOM 1535 C CA . CYS A 1 208 ? 10.983 -6.084 -3.646 1.00 96.12 208 CYS A CA 1
ATOM 1536 C C . CYS A 1 208 ? 10.250 -6.341 -4.969 1.00 96.12 208 CYS A C 1
ATOM 1538 O O . CYS A 1 208 ? 10.561 -7.314 -5.654 1.00 96.12 208 CYS A O 1
ATOM 1540 N N . ALA A 1 209 ? 9.338 -5.442 -5.355 1.00 95.75 209 ALA A N 1
ATOM 1541 C CA . ALA A 1 209 ? 8.606 -5.533 -6.613 1.00 95.75 209 ALA A CA 1
ATOM 1542 C C . ALA A 1 209 ? 9.566 -5.549 -7.812 1.00 95.75 209 ALA A C 1
ATOM 1544 O O . ALA A 1 209 ? 9.496 -6.442 -8.652 1.00 95.75 209 ALA A O 1
ATOM 1545 N N . THR A 1 210 ? 10.499 -4.594 -7.873 1.00 95.38 210 THR A N 1
ATOM 1546 C CA . THR A 1 210 ? 11.442 -4.483 -8.998 1.00 95.38 210 THR A CA 1
ATOM 1547 C C . THR A 1 210 ? 12.404 -5.662 -9.090 1.00 95.38 210 THR A C 1
ATOM 1549 O O . THR A 1 210 ? 12.640 -6.170 -10.182 1.00 95.38 210 THR A O 1
ATOM 1552 N N . ASP A 1 211 ? 12.911 -6.162 -7.966 1.00 96.19 211 ASP A N 1
ATOM 1553 C CA . ASP A 1 211 ? 13.780 -7.337 -7.943 1.00 96.19 211 ASP A CA 1
ATOM 1554 C C . ASP A 1 211 ? 13.030 -8.598 -8.364 1.00 96.19 211 ASP A C 1
ATOM 1556 O O . ASP A 1 211 ? 13.578 -9.412 -9.109 1.00 96.19 211 ASP A O 1
ATOM 1560 N N . TYR A 1 212 ? 11.772 -8.748 -7.938 1.00 96.56 212 TYR A N 1
ATOM 1561 C CA . TYR A 1 212 ? 10.925 -9.853 -8.373 1.00 96.56 212 TYR A CA 1
ATOM 1562 C C . TYR A 1 212 ? 10.684 -9.804 -9.886 1.00 96.56 212 TYR A C 1
ATOM 1564 O O . TYR A 1 212 ? 10.899 -10.801 -10.578 1.00 96.56 212 TYR A O 1
ATOM 1572 N N . MET A 1 213 ? 10.335 -8.626 -10.420 1.00 96.25 213 MET A N 1
ATOM 1573 C CA . MET A 1 213 ? 10.150 -8.418 -11.859 1.00 96.25 213 MET A CA 1
ATOM 1574 C C . MET A 1 213 ? 11.422 -8.730 -12.658 1.00 96.25 213 MET A C 1
ATOM 1576 O O . MET A 1 213 ? 11.351 -9.441 -13.660 1.00 96.25 213 MET A O 1
ATOM 1580 N N . ARG A 1 214 ? 12.597 -8.284 -12.191 1.00 95.75 214 ARG A N 1
ATOM 1581 C CA . ARG A 1 214 ? 13.900 -8.589 -12.816 1.00 95.75 214 ARG A CA 1
ATOM 1582 C C . ARG A 1 214 ? 14.239 -10.079 -12.805 1.00 95.75 214 ARG A C 1
ATOM 1584 O O . ARG A 1 214 ? 14.887 -10.558 -13.726 1.00 95.75 214 ARG A O 1
ATOM 1591 N N . GLN A 1 215 ? 13.818 -10.824 -11.787 1.00 96.50 215 GLN A N 1
ATOM 1592 C CA . GLN A 1 215 ? 14.003 -12.280 -11.749 1.00 96.50 215 GLN A CA 1
ATOM 1593 C C . GLN A 1 215 ? 13.051 -13.016 -12.707 1.00 96.50 215 GLN A C 1
ATOM 1595 O O . GLN A 1 215 ? 13.324 -14.150 -13.090 1.00 96.50 215 GLN A O 1
ATOM 1600 N N . HIS A 1 216 ? 11.958 -12.365 -13.114 1.00 96.31 216 HIS A N 1
ATOM 1601 C CA . HIS A 1 216 ? 10.870 -12.946 -13.900 1.00 96.31 216 HIS A CA 1
ATOM 1602 C C . HIS A 1 216 ? 10.633 -12.147 -15.195 1.00 96.31 216 HIS A C 1
ATOM 1604 O O . HIS A 1 216 ? 9.490 -11.886 -15.574 1.00 96.31 216 HIS A O 1
ATOM 1610 N N . VAL A 1 217 ? 11.714 -11.760 -15.887 1.00 95.81 217 VAL A N 1
ATOM 1611 C CA . VAL A 1 217 ? 11.676 -10.850 -17.052 1.00 95.81 217 VAL A CA 1
ATOM 1612 C C . VAL A 1 217 ? 10.649 -11.273 -18.099 1.00 95.81 217 VAL A C 1
ATOM 1614 O O . VAL A 1 217 ? 9.871 -10.441 -18.559 1.00 95.81 217 VAL A O 1
ATOM 1617 N N . ASP A 1 218 ? 10.586 -12.561 -18.443 1.00 95.25 218 ASP A N 1
ATOM 1618 C CA . ASP A 1 218 ? 9.674 -13.062 -19.478 1.00 95.25 218 ASP A CA 1
ATOM 1619 C C . ASP A 1 218 ? 8.195 -12.789 -19.167 1.00 95.25 218 ASP A C 1
ATOM 1621 O O . ASP A 1 218 ? 7.403 -12.561 -20.084 1.00 95.25 218 ASP A O 1
ATOM 1625 N N . ARG A 1 219 ? 7.829 -12.767 -17.878 1.00 95.44 219 ARG A N 1
ATOM 1626 C CA . ARG A 1 219 ? 6.471 -12.476 -17.397 1.00 95.44 219 ARG A CA 1
ATOM 1627 C C . ARG A 1 219 ? 6.153 -10.986 -17.488 1.00 95.44 219 ARG A C 1
ATOM 1629 O O . ARG A 1 219 ? 5.062 -10.628 -17.917 1.00 95.44 219 ARG A O 1
ATOM 1636 N N . PHE A 1 220 ? 7.105 -10.132 -17.114 1.00 95.38 220 PHE A N 1
ATOM 1637 C CA . PHE A 1 220 ? 6.899 -8.683 -16.999 1.00 95.38 220 PHE A CA 1
ATOM 1638 C C . PHE A 1 220 ? 7.356 -7.883 -18.225 1.00 95.38 220 PHE A C 1
ATOM 1640 O O . PHE A 1 220 ? 7.177 -6.671 -18.268 1.00 95.38 220 PHE A O 1
ATOM 1647 N N . ARG A 1 221 ? 7.898 -8.528 -19.265 1.00 91.81 221 ARG A N 1
ATOM 1648 C CA . ARG A 1 221 ? 8.408 -7.838 -20.467 1.00 91.81 221 ARG A CA 1
ATOM 1649 C C . ARG A 1 221 ? 7.380 -6.946 -21.173 1.00 91.81 221 ARG A C 1
ATOM 1651 O O . ARG A 1 221 ? 7.769 -6.000 -21.841 1.00 91.81 221 ARG A O 1
ATOM 1658 N N . LEU A 1 222 ? 6.089 -7.277 -21.066 1.00 88.50 222 LEU A N 1
ATOM 1659 C CA . LEU A 1 222 ? 4.992 -6.540 -21.708 1.00 88.50 222 LEU A CA 1
ATOM 1660 C C . LEU A 1 222 ? 4.403 -5.442 -20.815 1.00 88.50 222 LEU A C 1
ATOM 1662 O O . LEU A 1 222 ? 3.524 -4.714 -21.253 1.00 88.50 222 LEU A O 1
ATOM 1666 N N . CYS A 1 223 ? 4.870 -5.318 -19.574 1.00 82.81 223 CYS A N 1
ATOM 1667 C CA . CYS A 1 223 ? 4.385 -4.325 -18.619 1.00 82.81 223 CYS A CA 1
ATOM 1668 C C . CYS A 1 223 ? 4.941 -2.912 -18.869 1.00 82.81 223 CYS A C 1
ATOM 1670 O O . CYS A 1 223 ? 4.627 -1.994 -18.114 1.00 82.81 223 CYS A O 1
ATOM 1672 N N . CYS A 1 224 ? 5.808 -2.738 -19.869 1.00 81.94 224 CYS A N 1
ATOM 1673 C CA . CYS A 1 224 ? 6.537 -1.502 -20.124 1.00 81.94 224 CYS A CA 1
ATOM 1674 C C . CYS A 1 224 ? 6.144 -0.933 -21.494 1.00 81.94 224 CYS A C 1
ATOM 1676 O O . CYS A 1 224 ? 6.648 -1.383 -22.518 1.00 81.94 224 CYS A O 1
ATOM 1678 N N . ASP A 1 225 ? 5.272 0.079 -21.511 1.00 73.69 225 ASP A N 1
ATOM 1679 C CA . ASP A 1 225 ? 4.726 0.654 -22.754 1.00 73.69 225 ASP A CA 1
ATOM 1680 C C . ASP A 1 225 ? 5.761 1.411 -23.610 1.00 73.69 225 ASP A C 1
ATOM 1682 O O . ASP A 1 225 ? 5.540 1.635 -24.799 1.00 73.69 225 ASP A O 1
ATOM 1686 N N . SER A 1 226 ? 6.892 1.833 -23.030 1.00 66.88 226 SER A N 1
ATOM 1687 C CA . SER A 1 226 ? 7.804 2.792 -23.674 1.00 66.88 226 SER A CA 1
ATOM 1688 C C . SER A 1 226 ? 9.303 2.516 -23.488 1.00 66.88 226 SER A C 1
ATOM 1690 O O . SER A 1 226 ? 10.109 3.410 -23.736 1.00 66.88 226 SER A O 1
ATOM 1692 N N . GLY A 1 227 ? 9.703 1.332 -23.018 1.00 78.19 227 GLY A N 1
ATOM 1693 C CA . GLY A 1 227 ? 11.109 1.034 -22.725 1.00 78.19 227 GLY A CA 1
ATOM 1694 C C . GLY A 1 227 ? 11.3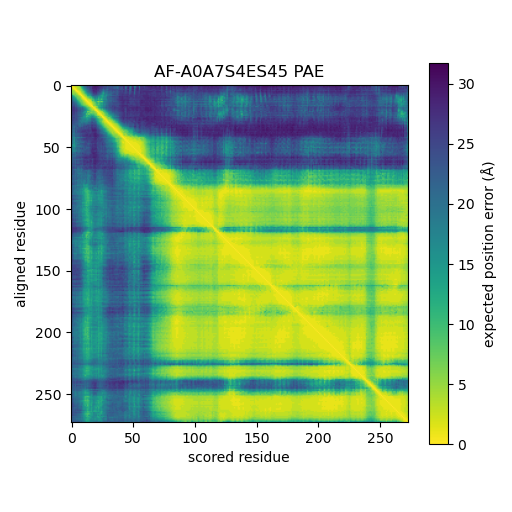55 -0.429 -22.375 1.00 78.19 227 GLY A C 1
ATOM 1695 O O . GLY A 1 227 ? 10.427 -1.237 -22.346 1.00 78.19 227 GLY A O 1
ATOM 1696 N N . ASN A 1 228 ? 12.614 -0.778 -22.109 1.00 89.38 228 ASN A N 1
ATOM 1697 C CA . ASN A 1 228 ? 12.942 -2.101 -21.581 1.00 89.38 228 ASN A CA 1
ATOM 1698 C C . ASN A 1 228 ? 12.589 -2.190 -20.078 1.00 89.38 228 ASN A C 1
ATOM 1700 O O . ASN A 1 228 ? 12.488 -1.183 -19.374 1.00 89.38 228 ASN A O 1
ATOM 1704 N N . LEU A 1 229 ? 12.386 -3.415 -19.581 1.00 92.19 229 LEU A N 1
ATOM 1705 C CA . LEU A 1 229 ? 12.012 -3.666 -18.182 1.00 92.19 229 LEU A CA 1
ATOM 1706 C C . LEU A 1 229 ? 13.047 -3.118 -17.187 1.00 92.19 229 LEU A C 1
ATOM 1708 O O . LEU A 1 229 ? 12.699 -2.740 -16.072 1.00 92.19 229 L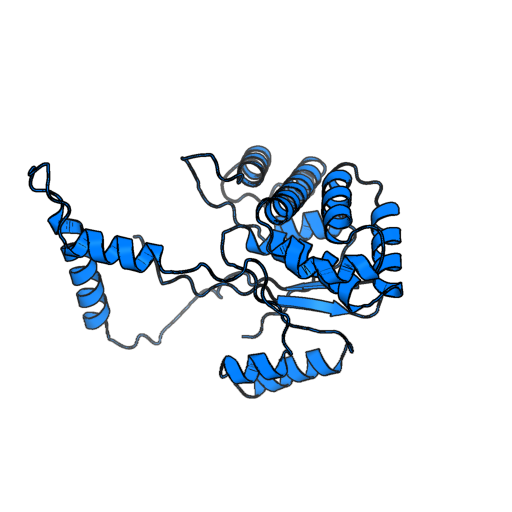EU A O 1
ATOM 1712 N N . GLU A 1 230 ? 14.316 -3.059 -17.581 1.00 92.75 230 GLU A N 1
ATOM 1713 C CA . GLU A 1 230 ? 15.400 -2.608 -16.716 1.00 92.75 230 GLU A CA 1
ATOM 1714 C C . GLU A 1 230 ? 15.304 -1.109 -16.412 1.00 92.75 230 GLU A C 1
ATOM 1716 O O . GLU A 1 230 ? 15.344 -0.727 -15.241 1.00 92.75 230 GLU A O 1
ATOM 1721 N N . GLU A 1 231 ? 15.056 -0.280 -17.428 1.00 90.38 231 GLU A N 1
ATOM 1722 C CA . GLU A 1 231 ? 14.773 1.154 -17.283 1.00 90.38 231 GLU A CA 1
ATOM 1723 C C . GLU A 1 231 ? 13.514 1.404 -16.447 1.00 90.38 231 GLU A C 1
ATOM 1725 O O . GLU A 1 231 ? 13.495 2.280 -15.578 1.00 90.38 231 GLU A O 1
ATOM 1730 N N . TYR A 1 232 ? 12.465 0.603 -16.667 1.00 90.56 232 TYR A N 1
ATOM 1731 C CA . TYR A 1 232 ? 11.240 0.674 -15.873 1.00 90.56 232 TYR A CA 1
ATOM 1732 C C . TYR A 1 232 ? 11.516 0.388 -14.391 1.00 90.56 232 TYR A C 1
ATOM 1734 O O . TYR A 1 232 ? 11.128 1.165 -13.515 1.00 90.56 232 TYR A O 1
ATOM 1742 N N . CYS A 1 233 ? 12.234 -0.700 -14.100 1.00 92.31 233 CYS A N 1
ATOM 1743 C CA . CYS A 1 233 ? 12.598 -1.070 -12.740 1.00 92.31 233 CYS A CA 1
ATOM 1744 C C . CYS A 1 233 ? 13.555 -0.057 -12.090 1.00 92.31 233 CYS A C 1
ATOM 1746 O O . CYS A 1 233 ? 13.427 0.194 -10.890 1.00 92.31 233 CYS A O 1
ATOM 1748 N N . ALA A 1 234 ? 14.491 0.538 -12.838 1.00 89.62 234 ALA A N 1
ATOM 1749 C CA . ALA A 1 234 ? 15.374 1.591 -12.331 1.00 89.62 234 ALA A CA 1
ATOM 1750 C C . ALA A 1 234 ? 14.560 2.813 -11.880 1.00 89.62 234 ALA A C 1
ATOM 1752 O O . ALA A 1 234 ? 14.600 3.179 -10.705 1.00 89.62 234 ALA A O 1
ATOM 1753 N N . ARG A 1 235 ? 13.685 3.326 -12.754 1.00 87.38 235 ARG A N 1
ATOM 1754 C CA . ARG A 1 235 ? 12.791 4.452 -12.447 1.00 87.38 235 ARG A CA 1
ATOM 1755 C C . ARG A 1 235 ? 11.894 4.188 -11.234 1.00 87.38 235 ARG A C 1
ATOM 1757 O O . ARG A 1 235 ? 11.703 5.064 -10.396 1.00 87.38 235 ARG A O 1
ATOM 1764 N N . MET A 1 236 ? 11.349 2.977 -11.110 1.00 88.00 236 MET A N 1
ATOM 1765 C CA . MET A 1 236 ? 10.525 2.598 -9.954 1.00 88.00 236 MET A CA 1
ATOM 1766 C C . MET A 1 236 ? 11.308 2.556 -8.633 1.00 88.00 236 MET A C 1
ATOM 1768 O O . MET A 1 236 ? 10.710 2.797 -7.577 1.00 88.00 236 MET A O 1
ATOM 1772 N N . SER A 1 237 ? 12.613 2.262 -8.691 1.00 84.25 237 SER A N 1
ATOM 1773 C CA . SER A 1 237 ? 13.508 2.168 -7.526 1.00 84.25 237 SER A CA 1
ATOM 1774 C C . SER A 1 237 ? 14.010 3.538 -7.054 1.00 84.25 237 SER A C 1
ATOM 1776 O O . SER A 1 237 ? 14.222 3.724 -5.861 1.00 84.25 237 SER A O 1
ATOM 1778 N N . GLU A 1 238 ? 14.177 4.491 -7.974 1.00 76.50 238 GLU A N 1
ATOM 1779 C CA . GLU A 1 238 ? 14.800 5.808 -7.747 1.00 76.50 238 GLU A CA 1
ATOM 1780 C C . GLU A 1 238 ? 13.891 6.859 -7.088 1.00 76.50 238 GLU A C 1
ATOM 1782 O O . GLU A 1 238 ? 14.343 7.959 -6.792 1.00 76.50 238 GLU A O 1
ATOM 1787 N N . MET A 1 239 ? 12.628 6.538 -6.792 1.00 68.88 239 MET A N 1
ATOM 1788 C CA . MET A 1 239 ? 11.662 7.460 -6.164 1.00 68.88 239 MET A CA 1
ATOM 1789 C C . MET A 1 239 ? 11.975 7.862 -4.704 1.00 68.88 239 MET A C 1
ATOM 1791 O O . MET A 1 239 ? 11.085 8.325 -3.994 1.00 68.88 239 MET A O 1
ATOM 1795 N N . SER A 1 240 ? 13.213 7.713 -4.230 1.00 56.19 240 SER A N 1
ATOM 1796 C CA . SER A 1 240 ? 13.670 8.402 -3.020 1.00 56.19 240 SER A CA 1
ATOM 1797 C C . SER A 1 240 ? 13.763 9.907 -3.296 1.00 56.19 240 SER A C 1
ATOM 1799 O O . SER A 1 240 ? 14.294 10.322 -4.323 1.00 56.19 240 SER A O 1
ATOM 1801 N N . SER A 1 241 ? 13.241 10.706 -2.374 1.00 52.84 241 SER A N 1
ATOM 1802 C CA . SER A 1 241 ? 12.901 12.139 -2.421 1.00 52.84 241 SER A CA 1
ATOM 1803 C C . SER A 1 241 ? 13.984 13.156 -2.845 1.00 52.84 241 SER A C 1
ATOM 1805 O O . SER A 1 241 ? 13.736 14.356 -2.769 1.00 52.84 241 SER A O 1
ATOM 1807 N N . GLU A 1 242 ? 15.161 12.738 -3.313 1.00 55.03 242 GLU A N 1
ATOM 1808 C CA . GLU A 1 242 ? 16.330 13.617 -3.475 1.00 55.03 242 GLU A CA 1
ATOM 1809 C C . GLU A 1 242 ? 16.706 13.961 -4.931 1.00 55.03 242 GLU A C 1
ATOM 1811 O O . GLU A 1 242 ? 17.591 14.789 -5.146 1.00 55.03 242 GLU A O 1
ATOM 1816 N N . SER A 1 243 ? 16.052 13.387 -5.953 1.00 49.06 243 SER A N 1
ATOM 1817 C CA . SER A 1 243 ? 16.392 13.692 -7.357 1.00 49.06 243 SER A CA 1
ATOM 1818 C C . SER A 1 243 ? 15.528 14.818 -7.959 1.00 49.06 243 SER A C 1
ATOM 1820 O O . SER A 1 243 ? 14.306 14.679 -8.025 1.00 49.06 243 SER A O 1
ATOM 1822 N N . PRO A 1 244 ? 16.125 15.905 -8.493 1.00 49.03 244 PRO A N 1
ATOM 1823 C CA . PRO A 1 244 ? 15.403 17.037 -9.092 1.00 49.03 244 PRO A CA 1
ATOM 1824 C C . PRO A 1 244 ? 14.802 16.753 -10.485 1.00 49.03 244 PRO A C 1
ATOM 1826 O O . PRO A 1 244 ? 14.140 17.615 -11.056 1.00 49.03 244 PRO A O 1
ATOM 1829 N N . THR A 1 245 ? 15.002 15.555 -11.046 1.00 53.88 245 THR A N 1
ATOM 1830 C CA . THR A 1 245 ? 14.449 15.122 -12.351 1.00 53.88 245 THR A CA 1
ATOM 1831 C C . THR A 1 245 ? 13.290 14.140 -12.164 1.00 53.88 245 THR A C 1
ATOM 1833 O O . THR A 1 245 ? 13.228 13.067 -12.758 1.00 53.88 245 THR A O 1
ATOM 1836 N N . PHE A 1 246 ? 12.371 14.497 -11.270 1.00 54.34 246 PHE A N 1
ATOM 1837 C CA . PHE A 1 246 ? 11.363 13.584 -10.748 1.00 54.34 246 PHE A CA 1
ATOM 1838 C C . PHE A 1 246 ? 10.164 13.447 -11.699 1.00 54.34 246 PHE A C 1
ATOM 1840 O O . PHE A 1 246 ? 9.336 14.350 -11.815 1.00 54.34 246 PHE A O 1
ATOM 1847 N N . SER A 1 247 ? 10.038 12.294 -12.357 1.00 57.25 247 SER A N 1
ATOM 1848 C CA . SER A 1 247 ? 8.747 11.831 -12.871 1.00 57.25 247 SER A CA 1
ATOM 1849 C C . SER A 1 247 ? 8.185 10.825 -11.864 1.00 57.25 247 SER A C 1
ATOM 1851 O O . SER A 1 247 ? 8.827 9.794 -11.642 1.00 57.25 247 SER A O 1
ATOM 1853 N N . PRO A 1 248 ? 7.043 11.103 -11.208 1.00 63.47 248 PRO A N 1
ATOM 1854 C CA . PRO A 1 248 ? 6.498 10.202 -10.205 1.00 63.47 248 PRO A CA 1
ATOM 1855 C C . PRO A 1 248 ? 6.183 8.835 -10.821 1.00 63.47 248 PRO A C 1
ATOM 1857 O O . PRO A 1 248 ? 5.342 8.700 -11.709 1.00 63.47 248 PRO A O 1
ATOM 1860 N N . ALA A 1 249 ? 6.868 7.802 -10.335 1.00 74.69 249 ALA A N 1
ATOM 1861 C CA . ALA A 1 249 ? 6.676 6.424 -10.757 1.00 74.69 249 ALA A CA 1
ATOM 1862 C C . ALA A 1 249 ? 5.586 5.774 -9.888 1.00 74.69 249 ALA A C 1
ATOM 1864 O O . ALA A 1 249 ? 5.856 5.068 -8.902 1.00 74.69 249 ALA A O 1
ATOM 1865 N N . TYR A 1 250 ? 4.334 6.101 -10.208 1.00 83.31 250 TYR A N 1
ATOM 1866 C CA . TYR A 1 250 ? 3.167 5.501 -9.567 1.00 83.31 250 TYR A CA 1
ATOM 1867 C C . TYR A 1 250 ? 3.199 3.984 -9.754 1.00 83.31 250 TYR A C 1
ATOM 1869 O O . TYR A 1 250 ? 3.497 3.490 -10.839 1.00 83.31 250 TYR A O 1
ATOM 1877 N N . GLY A 1 251 ? 2.914 3.246 -8.682 1.00 84.12 251 GLY A N 1
ATOM 1878 C CA . GLY A 1 251 ? 2.736 1.806 -8.801 1.00 84.12 251 GLY A CA 1
ATOM 1879 C C . GLY A 1 251 ? 1.431 1.490 -9.528 1.00 84.12 251 GLY A C 1
ATOM 1880 O O . GLY A 1 251 ? 0.435 2.189 -9.337 1.00 84.12 251 GLY A O 1
ATOM 1881 N N . GLY A 1 252 ? 1.444 0.445 -10.345 1.00 90.00 252 GLY A N 1
ATOM 1882 C CA . GLY A 1 252 ? 0.296 -0.027 -11.105 1.00 90.00 252 GLY A CA 1
ATOM 1883 C C . GLY A 1 252 ? 0.071 -1.527 -10.942 1.00 90.00 252 GLY A C 1
ATOM 1884 O O . GLY A 1 252 ? 0.440 -2.141 -9.939 1.00 90.00 252 GLY A O 1
ATOM 1885 N N . HIS A 1 253 ? -0.562 -2.130 -11.949 1.00 91.81 253 HIS A N 1
ATOM 1886 C CA . HIS A 1 253 ? -0.916 -3.550 -11.934 1.00 91.81 253 HIS A CA 1
ATOM 1887 C C . HIS A 1 253 ? 0.312 -4.468 -11.800 1.00 91.81 253 HIS A C 1
ATOM 1889 O O . HIS A 1 253 ? 0.283 -5.432 -11.036 1.00 91.81 253 HIS A O 1
ATOM 1895 N N . SER A 1 254 ? 1.404 -4.146 -12.494 1.00 94.25 254 SER A N 1
ATOM 1896 C CA . SER A 1 254 ? 2.644 -4.933 -12.509 1.00 94.25 254 SER A CA 1
ATOM 1897 C C . SER A 1 254 ? 3.261 -5.061 -11.116 1.00 94.25 254 SER A C 1
ATOM 1899 O O . SER A 1 254 ? 3.612 -6.163 -10.696 1.00 94.25 254 SER A O 1
ATOM 1901 N N . GLU A 1 255 ? 3.310 -3.962 -10.359 1.00 94.69 255 GLU A N 1
ATOM 1902 C CA . GLU A 1 255 ? 3.805 -3.942 -8.980 1.00 94.69 255 GLU A CA 1
ATOM 1903 C C . GLU A 1 255 ? 2.919 -4.769 -8.054 1.00 94.69 255 GLU A C 1
ATOM 1905 O O . GLU A 1 255 ? 3.432 -5.474 -7.187 1.00 94.69 255 GLU A O 1
ATOM 1910 N N . ILE A 1 256 ? 1.596 -4.697 -8.231 1.00 94.44 256 ILE A N 1
ATOM 1911 C CA . ILE A 1 256 ? 0.642 -5.467 -7.426 1.00 94.44 256 ILE A CA 1
ATOM 1912 C C . ILE A 1 256 ? 0.858 -6.960 -7.645 1.00 94.44 256 ILE A C 1
ATOM 1914 O O . ILE A 1 256 ? 0.944 -7.707 -6.670 1.00 94.44 256 ILE A O 1
ATOM 1918 N N . VAL A 1 257 ? 0.980 -7.396 -8.901 1.00 94.62 257 VAL A N 1
ATOM 1919 C CA . VAL A 1 257 ? 1.245 -8.801 -9.236 1.00 94.62 257 VAL A CA 1
ATOM 1920 C C . VAL A 1 257 ? 2.592 -9.236 -8.664 1.00 94.62 257 VAL A C 1
ATOM 1922 O O . VAL A 1 257 ? 2.652 -10.235 -7.949 1.00 94.62 257 VAL A O 1
ATOM 1925 N N . ALA A 1 258 ? 3.650 -8.453 -8.895 1.00 95.50 258 ALA A N 1
ATOM 1926 C CA . ALA A 1 258 ? 4.986 -8.756 -8.394 1.00 95.50 258 ALA A CA 1
ATOM 1927 C C . ALA A 1 258 ? 5.018 -8.879 -6.862 1.00 95.50 258 ALA A C 1
ATOM 1929 O O . ALA A 1 258 ? 5.578 -9.834 -6.332 1.00 95.50 258 ALA A O 1
ATOM 1930 N N . LEU A 1 259 ? 4.380 -7.957 -6.135 1.00 95.88 259 LEU A N 1
ATOM 1931 C CA . LEU A 1 259 ? 4.312 -8.000 -4.672 1.00 95.88 259 LEU A CA 1
ATOM 1932 C C . LEU A 1 259 ? 3.436 -9.139 -4.154 1.00 95.88 259 LEU A C 1
ATOM 1934 O O . LEU A 1 259 ? 3.799 -9.771 -3.163 1.00 95.88 259 LEU A O 1
ATOM 1938 N N . SER A 1 260 ? 2.309 -9.416 -4.811 1.00 94.19 260 SER A N 1
ATOM 1939 C CA . SER A 1 260 ? 1.424 -10.525 -4.441 1.00 94.19 260 SER A CA 1
ATOM 1940 C C . SER A 1 260 ? 2.162 -11.859 -4.519 1.00 94.19 260 SER A C 1
ATOM 1942 O O . SER A 1 260 ? 2.072 -12.676 -3.605 1.00 94.19 260 SER A O 1
ATOM 1944 N N . GLU A 1 261 ? 2.957 -12.052 -5.570 1.00 93.19 261 GLU A N 1
ATOM 1945 C CA . GLU A 1 261 ? 3.740 -13.269 -5.774 1.00 93.19 261 GLU A CA 1
ATOM 1946 C C . GLU A 1 261 ? 4.965 -13.325 -4.849 1.00 93.19 261 GLU A C 1
ATOM 1948 O O . GLU A 1 261 ? 5.157 -14.324 -4.152 1.00 93.19 261 GLU A O 1
ATOM 1953 N N . ALA A 1 262 ? 5.740 -12.239 -4.760 1.00 94.19 262 ALA A N 1
ATOM 1954 C CA . ALA A 1 262 ? 6.939 -12.167 -3.921 1.00 94.19 262 ALA A CA 1
ATOM 1955 C C . ALA A 1 262 ? 6.634 -12.340 -2.425 1.00 94.19 262 ALA A C 1
ATOM 1957 O O . ALA A 1 262 ? 7.383 -12.998 -1.701 1.00 94.19 262 ALA A O 1
ATOM 1958 N N . LEU A 1 263 ? 5.536 -11.746 -1.951 1.00 92.88 263 LEU A N 1
ATOM 1959 C CA . LEU A 1 263 ? 5.129 -11.792 -0.545 1.00 92.88 263 LEU A CA 1
ATOM 1960 C C . LEU A 1 263 ? 4.109 -12.895 -0.260 1.00 92.88 263 LEU A C 1
ATOM 1962 O O . LEU A 1 263 ? 3.714 -13.054 0.894 1.00 92.88 263 LEU A O 1
ATOM 1966 N N . ARG A 1 264 ? 3.675 -13.648 -1.281 1.00 92.50 264 ARG A N 1
ATOM 1967 C CA . ARG A 1 264 ? 2.606 -14.658 -1.192 1.00 92.50 264 ARG A CA 1
ATOM 1968 C C . ARG A 1 264 ? 1.360 -14.120 -0.486 1.00 92.50 264 ARG A C 1
ATOM 1970 O O . ARG A 1 264 ? 0.780 -14.786 0.369 1.00 92.50 264 ARG A O 1
ATOM 1977 N N . ILE A 1 265 ? 0.985 -12.891 -0.825 1.00 87.69 265 ILE A N 1
ATOM 1978 C CA . ILE A 1 265 ? -0.218 -12.234 -0.316 1.00 87.69 265 ILE A CA 1
ATOM 1979 C C . ILE A 1 265 ? -1.272 -12.186 -1.413 1.00 87.69 265 ILE A C 1
ATOM 1981 O O . ILE A 1 265 ? -0.962 -12.116 -2.601 1.00 87.69 265 ILE A O 1
ATOM 1985 N N . ARG A 1 266 ? -2.538 -12.201 -1.006 1.00 86.94 266 ARG A N 1
ATOM 1986 C CA . ARG A 1 266 ? -3.646 -11.866 -1.895 1.00 86.94 266 ARG A CA 1
ATOM 1987 C C . ARG A 1 266 ? -3.853 -10.355 -1.853 1.00 86.94 266 ARG A C 1
ATOM 1989 O O . ARG A 1 266 ? -3.709 -9.732 -0.807 1.00 86.94 266 ARG A O 1
ATOM 1996 N N . VAL A 1 267 ? -4.178 -9.779 -2.999 1.00 84.19 267 VAL A N 1
ATOM 1997 C CA . VAL A 1 267 ? -4.573 -8.380 -3.124 1.00 84.19 267 VAL A CA 1
ATOM 1998 C C . VAL A 1 267 ? -5.900 -8.374 -3.867 1.00 84.19 267 VAL A C 1
ATOM 2000 O O . VAL A 1 267 ? -6.020 -8.988 -4.924 1.00 84.19 267 VAL A O 1
ATOM 2003 N N . GLU A 1 268 ? -6.915 -7.744 -3.283 1.00 82.94 268 GLU A N 1
ATOM 2004 C CA . GLU A 1 268 ? -8.235 -7.606 -3.892 1.00 82.94 268 GLU A CA 1
ATOM 2005 C C . GLU A 1 268 ? -8.566 -6.133 -4.020 1.00 82.94 268 GLU A C 1
ATOM 2007 O O . GLU A 1 268 ? -8.535 -5.388 -3.041 1.00 82.94 268 GLU A O 1
ATOM 2012 N N . ILE A 1 269 ? -8.867 -5.748 -5.253 1.00 79.38 269 ILE A N 1
ATOM 2013 C CA . ILE A 1 269 ? -9.206 -4.390 -5.625 1.00 79.38 269 ILE A CA 1
ATOM 2014 C C . ILE A 1 269 ? -10.714 -4.319 -5.793 1.00 79.38 269 ILE A C 1
ATOM 2016 O O . ILE A 1 269 ? -11.279 -5.049 -6.604 1.00 79.38 269 ILE A O 1
ATOM 2020 N N . VAL A 1 270 ? -11.341 -3.440 -5.018 1.00 72.88 270 VAL A N 1
ATOM 2021 C CA . VAL A 1 270 ? -12.772 -3.158 -5.097 1.00 72.88 270 VAL A CA 1
ATOM 2022 C C . VAL A 1 270 ? -12.937 -1.788 -5.739 1.00 72.88 270 VAL A C 1
ATOM 2024 O O . VAL A 1 270 ? -12.384 -0.808 -5.238 1.00 72.88 270 VAL A O 1
ATOM 2027 N N . ASP A 1 271 ? -13.669 -1.744 -6.849 1.00 69.94 271 ASP A N 1
ATOM 2028 C CA . ASP A 1 271 ? -14.119 -0.503 -7.476 1.00 69.94 271 ASP A CA 1
ATOM 2029 C C . ASP A 1 271 ? -15.555 -0.227 -7.013 1.00 69.94 271 ASP A C 1
ATOM 2031 O O . ASP A 1 271 ? -16.429 -1.080 -7.167 1.00 69.94 271 ASP A O 1
ATOM 2035 N N . CYS A 1 272 ? -15.773 0.935 -6.397 1.00 58.16 272 CYS A N 1
ATOM 2036 C CA . CYS A 1 272 ? -17.051 1.342 -5.804 1.00 58.16 272 CYS A CA 1
ATOM 2037 C C . CYS A 1 272 ? -17.728 2.438 -6.644 1.00 58.16 272 CYS A C 1
ATOM 2039 O O . CYS A 1 272 ? -18.208 3.425 -6.086 1.00 58.16 272 CYS A O 1
ATOM 2041 N N . ARG A 1 273 ? -17.674 2.300 -7.972 1.00 54.19 273 ARG A N 1
ATOM 2042 C CA . ARG A 1 273 ? -18.356 3.178 -8.931 1.00 54.19 273 ARG A CA 1
ATOM 2043 C C . ARG A 1 273 ? -19.805 2.781 -9.156 1.00 54.19 273 ARG A C 1
ATOM 2045 O O . ARG A 1 273 ? -20.097 1.565 -9.107 1.00 54.19 273 ARG A O 1
#

pLDDT: mean 75.64, std 21.19, range [24.2, 96.56]

Mean predicted aligned error: 12.16 Å

Foldseek 3Di:
DDDPDPPPFFFWWWWQAPPPATAIAGDDDDPPDDDDDDDPPVVVVVVVVVVVVVVVPVPPDPDPDDPDPVNVVVVVVVVPDDADFQKADWAQLLVVCVVVVHDPVLNVVSVVSCVHHVDTTTMGGGRPLLRRLLRVLCRLLVNLLVVAQVSVVSSLVLLVPQPFPLCPQLSVLSCVLCDDGSVSSPCNSVLSRPPVSVVSNSLSLLSSLLVLCVVVVVVCQVVDPDDGSVVLSVLSNPPDPPDPVDDRNHDDDSSVVSSCVNSVHDYDHDDSD

Sequence (273 aa):
AFDRSCATATQILAVVRKTDTMLVASPITPPALMHDIVPDSDEDDEILQAVLLASLGQGSSESEGQCSSATQAQIDILSQCQPPPRVSTPVSLSSYAIEADLDEAAKQTLQALEDGPDHLKLVRVRGDGHCLFRAIAASLTLTAAWGGSRAFEALQSHLQSLSERCAQRVIASIRDMLGRNATEAANAAEFLNDEEKSDAAVAALRTCATDYMRQHVDRFRLCCDSGNLEEYCARMSEMSSESPTFSPAYGGHSEIVALSEALRIRVEIVDCR

Secondary structure (DSSP, 8-state):
------------B--B-SSS-B--B---------S------HHHHHHHHHHHHHHHHTT-S--TT---HHHHHHHHHHHH-PPPPSBPPPB-HHHHHHHTT--HHHHHHHHHHHTSSTT--B--B--SS-HHHHHHHHHHHHHHHHTHHHHHHHHHHHHHH---GGGHHHHHHHHHHH-SSTTGGGGHHHHTTSHHHHHHHHHHHHHHHHHHHHHTHHHHTTS-SSS-HHHHHHHHH--STT-SS-------HHHHHHHHHHTT---------

Organism: Chrysotila carterae (NCBI:txid13221)

InterPro domains:
  IPR003323 OTU domain [PS50802] (120-273)
  IPR019400 Peptidase C65, otubain [PF10275] (84-270)
  IPR038765 Papain-like cysteine peptidase superfamily [SSF54001] (116-270)
  IPR050704 Peptidase C85-like [PTHR12419] (73-269)

Solvent-accessible surface area (backbone atoms only — not comparable to full-atom values): 15767 Å² total; per-residue (Å²): 136,85,86,80,73,78,78,74,68,68,57,31,42,30,43,45,51,96,56,105,40,51,24,38,14,57,84,81,83,80,77,87,86,80,82,87,85,77,81,92,52,67,66,61,55,50,50,52,49,50,52,52,48,54,68,63,63,73,73,79,69,98,64,90,86,67,82,48,71,64,58,50,50,50,51,55,51,57,73,65,57,76,78,73,58,52,47,45,78,74,39,53,43,57,60,47,32,58,75,69,67,53,55,73,68,52,36,51,53,38,38,59,53,45,73,63,32,100,68,39,42,36,37,47,32,37,71,75,57,49,33,64,46,41,35,50,52,47,36,59,36,50,45,22,29,73,56,32,59,67,35,31,50,51,51,51,51,51,56,68,68,57,81,47,75,46,38,51,54,32,46,53,39,52,41,65,40,27,47,93,44,53,77,49,12,67,47,21,64,56,38,47,52,36,64,70,58,32,50,49,35,27,51,24,43,38,44,22,18,35,49,43,38,67,74,39,44,88,79,45,54,81,75,40,94,85,56,58,57,65,63,53,36,48,54,48,56,58,74,58,97,79,60,94,84,73,70,83,57,62,74,53,70,67,45,51,52,29,38,25,62,58,66,73,44,51,70,48,66,73,84,86,125

Radius of gyration: 21.82 Å; Cα contacts (8 Å, |Δi|>4): 320; chains: 1; bounding box: 44×63×49 Å